Protein AF-0000000072904866 (afdb_homodimer)

Organism: NCBI:txid187101

Secondary structure (DSSP, 8-state):
---TTT--S-EEEEEEEEEETTEEEEEEEETTT--EEEEEEE-----PEEEPTTS-EEE--HHHHHHHHHHHTTTS---HHHHHHHHHHHHHHHHHH-SSEEEHHHHHHHHHHHHHHH-HHHHHHHHHHHTT--SHHHHHHHHHHHHHHH-/---TTT--S-EEEEEEEEEETTEEEEEEEETTT--EEEEEEE-----PEEEPTTS-EEE--HHHHHHHHHHHTTTS---HHHHHHHHHHHHHHHHHH-SSEEEHHHHHHHHHHHHHHH-HHHHHHHHHHHTT--SHHHHHHHHHHHHHHH-

Radius of gyration: 25.95 Å; Cα contacts (8 Å, |Δi|>4): 376; chains: 2; bounding box: 68×60×48 Å

Solvent-accessible surface area (backbone atoms only — not comparable to full-atom values): 17203 Å² total; per-residue (Å²): 102,61,34,91,82,81,59,45,64,59,51,43,84,74,43,79,38,75,75,46,96,54,27,35,34,30,37,30,34,26,73,80,81,66,50,72,51,76,47,72,53,55,72,79,60,78,80,42,33,28,34,40,95,85,66,48,76,43,71,67,54,69,65,59,53,46,50,51,53,50,63,27,40,54,91,52,93,77,56,70,66,58,52,55,50,49,51,48,51,51,51,50,52,44,56,72,73,32,86,69,51,41,45,48,67,56,53,51,49,54,50,45,58,55,30,50,75,73,35,59,51,29,25,52,50,38,47,43,50,75,67,51,53,84,43,70,64,51,56,51,52,53,51,51,50,51,55,56,71,75,101,102,61,34,90,84,78,60,45,63,60,51,45,82,75,44,79,38,75,75,45,99,53,28,35,32,30,37,29,34,25,74,80,82,65,49,72,50,76,47,72,51,56,73,78,60,77,79,40,33,27,33,38,96,85,65,46,76,43,71,66,54,68,64,59,55,46,50,52,53,50,63,27,41,54,91,53,93,76,56,70,66,57,51,54,50,48,49,48,50,52,52,50,53,45,56,74,72,32,82,70,49,40,47,48,67,56,52,52,50,53,50,45,58,55,29,52,75,73,34,60,51,29,25,52,51,38,45,41,50,74,67,52,53,83,42,70,63,51,54,51,52,53,49,52,51,51,55,57,71,75,103

InterPro domains:
  IPR003796 Ribonucleotide reductase regulator NrdR-like [MF_00440] (1-151)
  IPR003796 Ribonucleotide reductase regulator NrdR-like [PTHR30455] (1-150)
  IPR003796 Ribonucleotide reductase regulator NrdR-like [TIGR00244] (1-145)
  IPR005144 ATP-cone domain [PF03477] (48-134)
  IPR005144 ATP-cone domain [PS51161] (48-138)
  IPR055173 Transcriptional repressor NrdR-like, N-terminal domain [PF22811] (1-41)

Foldseek 3Di:
DADPPPRDPAKDFDDWDPPALFWIWTWIAHPPVRDIDIDIGGPPQPFAWEQEPVRDIDTDDLVVLLVLLVVLQVVHDDDSVVSSVLSSVLVVVCVVVPPHYDYPLVSLVSSLVVCVVVDVSSSLVSCCVSVVPDDPVVSVVVVVVSVVVVD/DADPPPRDPQKDFDDWDPPAPFWIWTWIAHPPVRDIDIDIGGPPQPFAWEQEPVRDIDTDDLVVLLVLLVVLQVVHDDDSVVSSVLSSVLVVVCVVVPPHYDYPLVSLVSSLVVCVVVDVSSSLVSCCVSVVPDDPVVSVVVVVVSVVVVD

Sequence (302 aa):
MRCIFCKSTDTSVVDSRLVDDNRIKRRRECRVCKKRFNTYEEVEFQPITVIKKDNSTAPFDRKKIYNGITRALVKRKYNANDIRDLVADIEIEIREKYSKGIRSTEIGELILKHLLDIDEVAYVRFASVYNKFENLDSFIEIINKIKKDKGMRCIFCKSTDTSVVDSRLVDDNRIKRRRECRVCKKRFNTYEEVEFQPITVIKKDNSTAPFDRKKIYNGITRALVKRKYNANDIRDLVADIEIEIREKYSKGIRSTEIGELILKHLLDIDEVAYVRFASVYNKFENLDSFIEIINKIKKDKG

Structure (mmCIF, N/CA/C/O backbone):
data_AF-0000000072904866-model_v1
#
loop_
_entity.id
_entity.type
_entity.pdbx_description
1 polymer 'Transcriptional repressor NrdR'
#
loop_
_atom_site.group_PDB
_atom_site.id
_atom_site.type_symbol
_atom_site.label_atom_id
_atom_site.label_alt_id
_atom_site.label_comp_id
_atom_site.label_asym_id
_atom_site.label_entity_id
_atom_site.label_seq_id
_atom_site.pdbx_PDB_ins_code
_atom_site.Cartn_x
_atom_site.Cartn_y
_atom_site.Cartn_z
_atom_site.occupancy
_atom_site.B_iso_or_equiv
_atom_site.auth_seq_id
_atom_site.auth_comp_id
_atom_site.auth_asym_id
_atom_site.auth_atom_id
_atom_site.pdbx_PDB_model_num
ATOM 1 N N . MET A 1 1 ? -28.469 23.141 18.531 1 77.75 1 MET A N 1
ATOM 2 C CA . MET A 1 1 ? -28.781 22.109 17.531 1 77.75 1 MET A CA 1
ATOM 3 C C . MET A 1 1 ? -30.172 21.531 17.766 1 77.75 1 MET A C 1
ATOM 5 O O . MET A 1 1 ? -30.609 21.406 18.906 1 77.75 1 MET A O 1
ATOM 9 N N . ARG A 1 2 ? -30.797 21.359 16.656 1 86.81 2 ARG A N 1
ATOM 10 C CA . ARG A 1 2 ? -32.156 20.875 16.766 1 86.81 2 ARG A CA 1
ATOM 11 C C . ARG A 1 2 ? -32.188 19.344 16.922 1 86.81 2 ARG A C 1
ATOM 13 O O . ARG A 1 2 ? -31.438 18.641 16.266 1 86.81 2 ARG A O 1
ATOM 20 N N . CYS A 1 3 ? -33.094 18.953 17.812 1 83.88 3 CYS A N 1
ATOM 21 C CA . CYS A 1 3 ? -33.312 17.531 18.016 1 83.88 3 CYS A CA 1
ATOM 22 C C . CYS A 1 3 ? -33.844 16.891 16.75 1 83.88 3 CYS A C 1
ATOM 24 O O . CYS A 1 3 ? -34.812 17.391 16.156 1 83.88 3 CYS A O 1
ATOM 26 N N . ILE A 1 4 ? -33.312 15.742 16.328 1 84.5 4 ILE A N 1
ATOM 27 C CA . ILE A 1 4 ? -33.688 15.094 15.078 1 84.5 4 ILE A CA 1
ATOM 28 C C . ILE A 1 4 ? -35.031 14.367 15.266 1 84.5 4 ILE A C 1
ATOM 30 O O . ILE A 1 4 ? -35.688 13.992 14.289 1 84.5 4 ILE A O 1
ATOM 34 N N . PHE A 1 5 ? -35.344 14.227 16.453 1 85.88 5 PHE A N 1
ATOM 35 C CA . PHE A 1 5 ? -36.562 13.469 16.75 1 85.88 5 PHE A CA 1
ATOM 36 C C . PHE A 1 5 ? -37.75 14.398 16.906 1 85.88 5 PHE A C 1
ATOM 38 O O . PHE A 1 5 ? -38.812 14.133 16.375 1 85.88 5 PHE A O 1
ATOM 45 N N . CYS A 1 6 ? -37.688 15.422 17.703 1 88.5 6 CYS A N 1
ATOM 46 C CA . CYS A 1 6 ? -38.844 16.266 17.969 1 88.5 6 CYS A CA 1
ATOM 47 C C . CYS A 1 6 ? -38.625 17.672 17.422 1 88.5 6 CYS A C 1
ATOM 49 O O . CYS A 1 6 ? -39.5 18.547 17.578 1 88.5 6 CYS A O 1
ATOM 51 N N . LYS A 1 7 ? -37.5 17.953 16.922 1 86.25 7 LYS A N 1
ATOM 52 C CA . LYS A 1 7 ? -37.125 19.188 16.234 1 86.25 7 LYS A CA 1
ATOM 53 C C . LYS A 1 7 ? -37 20.344 17.219 1 86.25 7 LYS A C 1
ATOM 55 O O . LYS A 1 7 ? -36.969 21.5 16.812 1 86.25 7 LYS A O 1
ATOM 60 N N . SER A 1 8 ? -37.062 20.109 18.5 1 89.88 8 SER A N 1
ATOM 61 C CA . SER A 1 8 ? -36.844 21.156 19.5 1 89.88 8 SER A CA 1
ATOM 62 C C . SER A 1 8 ? -35.406 21.688 19.438 1 89.88 8 SER A C 1
ATOM 64 O O . SER A 1 8 ? -34.5 20.969 19.062 1 89.88 8 SER A O 1
ATOM 66 N N . THR A 1 9 ? -35.25 22.953 19.828 1 90.88 9 THR A N 1
ATOM 67 C CA . THR A 1 9 ? -33.938 23.578 19.828 1 90.88 9 THR A CA 1
ATOM 68 C C . THR A 1 9 ? -33.281 23.438 21.203 1 90.88 9 THR A C 1
ATOM 70 O O . THR A 1 9 ? -32.125 23.812 21.391 1 90.88 9 THR A O 1
ATOM 73 N N . ASP A 1 10 ? -33.969 22.984 22.141 1 92.56 10 ASP A N 1
ATOM 74 C CA . ASP A 1 10 ? -33.438 22.844 23.484 1 92.56 10 ASP A CA 1
ATOM 75 C C . ASP A 1 10 ? -32.688 21.531 23.656 1 92.56 10 ASP A C 1
ATOM 77 O O . ASP A 1 10 ? -33.219 20.531 24.125 1 92.56 10 ASP A O 1
ATOM 81 N N . THR A 1 11 ? -31.484 21.438 23.266 1 91.56 11 THR A N 1
ATOM 82 C CA . THR A 1 11 ? -30.594 20.281 23.359 1 91.56 11 THR A CA 1
ATOM 83 C C . THR A 1 11 ? -29.344 20.641 24.156 1 91.56 11 THR A C 1
ATOM 85 O O . THR A 1 11 ? -28.938 21.797 24.219 1 91.56 11 THR A O 1
ATOM 88 N N . SER A 1 12 ? -28.812 19.672 24.969 1 92.88 12 SER A N 1
ATOM 89 C CA . SER A 1 12 ? -27.594 19.828 25.719 1 92.88 12 SER A CA 1
ATOM 90 C C . SER A 1 12 ? -26.547 18.781 25.344 1 92.88 12 SER A C 1
ATOM 92 O O . SER A 1 12 ? -26.906 17.656 25.016 1 92.88 12 SER A O 1
ATOM 94 N N . VAL A 1 13 ? -25.203 19.188 25.375 1 90.88 13 VAL A N 1
ATOM 95 C CA . VAL A 1 13 ? -24.109 18.266 25.078 1 90.88 13 VAL A CA 1
ATOM 96 C C . VAL A 1 13 ? -23.844 17.375 26.297 1 90.88 13 VAL A C 1
ATOM 98 O O . VAL A 1 13 ? -23.672 17.875 27.422 1 90.88 13 VAL A O 1
ATOM 101 N N . VAL A 1 14 ? -23.922 16.047 26.031 1 90.38 14 VAL A N 1
ATOM 102 C CA . VAL A 1 14 ? -23.703 15.078 27.094 1 90.38 14 VAL A CA 1
ATOM 103 C C . VAL A 1 14 ? -22.25 14.609 27.094 1 90.38 14 VAL A C 1
ATOM 105 O O . VAL A 1 14 ? -21.641 14.375 28.141 1 90.38 14 VAL A O 1
ATOM 108 N N . ASP A 1 15 ? -21.719 14.375 25.938 1 84.38 15 ASP A N 1
ATOM 109 C CA . ASP A 1 15 ? -20.359 13.883 25.734 1 84.38 15 ASP A CA 1
ATOM 110 C C . ASP A 1 15 ? -19.75 14.438 24.453 1 84.38 15 ASP A C 1
ATOM 112 O O . ASP A 1 15 ? -20.438 14.602 23.453 1 84.38 15 ASP A O 1
ATOM 116 N N . SER A 1 16 ? -18.516 14.867 24.484 1 81.5 16 SER A N 1
ATOM 117 C CA . SER A 1 16 ? -17.75 15.312 23.328 1 81.5 16 SER A CA 1
ATOM 118 C C . SER A 1 16 ? -16.516 14.461 23.109 1 81.5 16 SER A C 1
ATOM 120 O O . SER A 1 16 ? -15.75 14.219 24.047 1 81.5 16 SER A O 1
ATOM 122 N N . ARG A 1 17 ? -16.641 13.898 21.891 1 77.81 17 ARG A N 1
ATOM 123 C CA . ARG A 1 17 ? -15.453 13.109 21.578 1 77.81 17 ARG A CA 1
ATOM 124 C C . ARG A 1 17 ? -14.867 13.523 20.234 1 77.81 17 ARG A C 1
ATOM 126 O O . ARG A 1 17 ? -15.602 13.805 19.281 1 77.81 17 ARG A O 1
ATOM 133 N N . LEU A 1 18 ? -13.703 13.633 20.312 1 70.56 18 LEU A N 1
ATOM 134 C CA . LEU A 1 18 ? -12.992 13.875 19.062 1 70.56 18 LEU A CA 1
ATOM 135 C C . LEU A 1 18 ? -12.953 12.625 18.203 1 70.56 18 LEU A C 1
ATOM 137 O O . LEU A 1 18 ? -12.477 11.578 18.641 1 70.56 18 LEU A O 1
ATOM 141 N N . VAL A 1 19 ? -13.906 12.57 17.156 1 66.5 19 VAL A N 1
ATOM 142 C CA . VAL A 1 19 ? -13.945 11.422 16.25 1 66.5 19 VAL A CA 1
ATOM 143 C C . VAL A 1 19 ? -12.695 11.406 15.383 1 66.5 19 VAL A C 1
ATOM 145 O O . VAL A 1 19 ? -12.07 10.359 15.195 1 66.5 19 VAL A O 1
ATOM 148 N N . ASP A 1 20 ? -12.477 12.57 14.75 1 64.31 20 ASP A N 1
ATOM 149 C CA . ASP A 1 20 ? -11.242 12.82 14.016 1 64.31 20 ASP A CA 1
ATOM 150 C C . ASP A 1 20 ? -10.734 14.234 14.258 1 64.31 20 ASP A C 1
ATOM 152 O O . ASP A 1 20 ? -11.359 15.008 14.992 1 64.31 20 ASP A O 1
ATOM 156 N N . ASP A 1 21 ? -9.57 14.625 13.898 1 58.25 21 ASP A N 1
ATOM 157 C CA . ASP A 1 21 ? -8.891 15.867 14.25 1 58.25 21 ASP A CA 1
ATOM 158 C C . ASP A 1 21 ? -9.781 17.078 13.977 1 58.25 21 ASP A C 1
ATOM 160 O O . ASP A 1 21 ? -9.586 18.141 14.555 1 58.25 21 ASP A O 1
ATOM 164 N N . ASN A 1 22 ? -10.68 16.922 13.023 1 59.16 22 ASN A N 1
ATOM 165 C CA . ASN A 1 22 ? -11.461 18.109 12.711 1 59.16 22 ASN A CA 1
ATOM 166 C C . ASN A 1 22 ? -12.953 17.859 12.914 1 59.16 22 ASN A C 1
ATOM 168 O O . ASN A 1 22 ? -13.789 18.609 12.406 1 59.16 22 ASN A O 1
ATOM 172 N N . ARG A 1 23 ? -12.984 16.672 13.414 1 68.25 23 ARG A N 1
ATOM 173 C CA . ARG A 1 23 ? -14.406 16.391 13.617 1 68.25 23 ARG A CA 1
ATOM 174 C C . ARG A 1 23 ? -14.688 16 15.07 1 68.25 23 ARG A C 1
ATOM 176 O O . ARG A 1 23 ? -13.992 15.156 15.633 1 68.25 23 ARG A O 1
ATOM 183 N N . ILE A 1 24 ? -15.398 16.766 15.711 1 73.25 24 ILE A N 1
ATOM 184 C CA . ILE A 1 24 ? -15.836 16.469 17.078 1 73.25 24 ILE A CA 1
ATOM 185 C C . ILE A 1 24 ? -17.234 15.875 17.047 1 73.25 24 ILE A C 1
ATOM 187 O O . ILE A 1 24 ? -18.141 16.422 16.406 1 73.25 24 ILE A O 1
ATOM 191 N N . LYS A 1 25 ? -17.281 14.664 17.516 1 76.38 25 LYS A N 1
ATOM 192 C CA . LYS A 1 25 ? -18.578 14.055 17.734 1 76.38 25 LYS A CA 1
ATOM 193 C C . LYS A 1 25 ? -19.172 14.453 19.078 1 76.38 25 LYS A C 1
ATOM 195 O O . LYS A 1 25 ? -18.484 14.375 20.109 1 76.38 25 LYS A O 1
ATOM 200 N N . ARG A 1 26 ? -20.266 15.016 19.047 1 80.69 26 ARG A N 1
ATOM 201 C CA . ARG A 1 26 ? -20.938 15.383 20.297 1 80.69 26 ARG A CA 1
ATOM 202 C C . ARG A 1 26 ? -22.219 14.586 20.484 1 80.69 26 ARG A C 1
ATOM 204 O O . ARG A 1 26 ? -23.031 14.484 19.562 1 80.69 26 ARG A O 1
ATOM 211 N N . ARG A 1 27 ? -22.188 13.828 21.594 1 85.62 27 ARG A N 1
ATOM 212 C CA . ARG A 1 27 ? -23.453 13.227 21.984 1 85.62 27 ARG A CA 1
ATOM 213 C C . ARG A 1 27 ? -24.344 14.242 22.688 1 85.62 27 ARG A C 1
ATOM 215 O O . ARG A 1 27 ? -23.922 14.891 23.641 1 85.62 27 ARG A O 1
ATOM 222 N N . ARG A 1 28 ? -25.531 14.406 22.109 1 90 28 ARG A N 1
ATOM 223 C CA . ARG A 1 28 ? -26.469 15.391 22.641 1 90 28 ARG A CA 1
ATOM 224 C C . ARG A 1 28 ? -27.719 14.711 23.203 1 90 28 ARG A C 1
ATOM 226 O O . ARG A 1 28 ? -28.078 13.609 22.766 1 90 28 ARG A O 1
ATOM 233 N N . GLU A 1 29 ? -28.25 15.344 24.25 1 92.62 29 GLU A N 1
ATOM 234 C CA . GLU A 1 29 ? -29.547 14.93 24.797 1 92.62 29 GLU A CA 1
ATOM 235 C C . GLU A 1 29 ? -30.578 16.047 24.688 1 92.62 29 GLU A C 1
ATOM 237 O O . GLU A 1 29 ? -30.297 17.188 25.047 1 92.62 29 GLU A O 1
ATOM 242 N N . CYS A 1 30 ? -31.703 15.688 24.109 1 91.12 30 CYS A N 1
ATOM 243 C CA . CYS A 1 30 ? -32.812 16.641 24.047 1 91.12 30 CYS A CA 1
ATOM 244 C C . CYS A 1 30 ? -33.5 16.781 25.391 1 91.12 30 CYS A C 1
ATOM 246 O O . CYS A 1 30 ? -33.844 15.781 26.016 1 91.12 30 CYS A O 1
ATOM 248 N N . ARG A 1 31 ? -33.75 17.969 25.781 1 91.94 31 ARG A N 1
ATOM 249 C CA . ARG A 1 31 ? -34.375 18.203 27.078 1 91.94 31 ARG A CA 1
ATOM 250 C C . ARG A 1 31 ? -35.875 18.016 26.984 1 91.94 31 ARG A C 1
ATOM 252 O O . ARG A 1 31 ? -36.562 17.906 28.016 1 91.94 31 ARG A O 1
ATOM 259 N N . VAL A 1 32 ? -36.375 18.031 25.797 1 90.62 32 VAL A N 1
ATOM 260 C CA . VAL A 1 32 ? -37.812 17.922 25.594 1 90.62 32 VAL A CA 1
ATOM 261 C C . VAL A 1 32 ? -38.219 16.453 25.453 1 90.62 32 VAL A C 1
ATOM 263 O O . VAL A 1 32 ? -39.031 15.938 26.219 1 90.62 32 VAL A O 1
ATOM 266 N N . CYS A 1 33 ? -37.656 15.688 24.547 1 91.31 33 CYS A N 1
ATOM 267 C CA . CYS A 1 33 ? -38.062 14.297 24.312 1 91.31 33 CYS A CA 1
ATOM 268 C C . CYS A 1 33 ? -37.094 13.344 25.031 1 91.31 33 CYS A C 1
ATOM 270 O O . CYS A 1 33 ? -37.344 12.133 25.078 1 91.31 33 CYS A O 1
ATOM 272 N N . LYS A 1 34 ? -36.062 13.758 25.609 1 91.5 34 LYS A N 1
ATOM 273 C CA . LYS A 1 34 ? -35.094 13.031 26.422 1 91.5 34 LYS A CA 1
ATOM 274 C C . LYS A 1 34 ? -34.344 11.984 25.578 1 91.5 34 LYS A C 1
ATOM 276 O O . LYS A 1 34 ? -33.656 11.109 26.125 1 91.5 34 LYS A O 1
ATOM 281 N N . LYS A 1 35 ? -34.406 12.062 24.281 1 89.5 35 LYS A N 1
ATOM 282 C CA . LYS A 1 35 ? -33.656 11.164 23.406 1 89.5 35 LYS A CA 1
ATOM 283 C C . LYS A 1 35 ? -32.281 11.719 23.109 1 89.5 35 LYS A C 1
ATOM 285 O O . LYS A 1 35 ? -32.062 12.922 23.203 1 89.5 35 LYS A O 1
ATOM 290 N N . ARG A 1 36 ? -31.297 10.727 22.875 1 89.88 36 ARG A N 1
ATOM 291 C CA . ARG A 1 36 ? -29.922 11.102 22.594 1 89.88 36 ARG A CA 1
ATOM 292 C C . ARG A 1 36 ? -29.594 10.914 21.109 1 89.88 36 ARG A C 1
ATOM 294 O O . ARG A 1 36 ? -30.188 10.062 20.453 1 89.88 36 ARG A O 1
ATOM 301 N N . PHE A 1 37 ? -28.922 11.844 20.531 1 85.19 37 PHE A N 1
ATOM 302 C CA . PHE A 1 37 ? -28.438 11.773 19.156 1 85.19 37 PHE A CA 1
ATOM 303 C C . PHE A 1 37 ? -27.031 12.328 19.047 1 85.19 37 PHE A C 1
ATOM 305 O O . PHE A 1 37 ? -26.531 12.984 19.969 1 85.19 37 PHE A O 1
ATOM 312 N N . ASN A 1 38 ? -26.328 11.969 17.984 1 82.94 38 ASN A N 1
ATOM 313 C CA . ASN A 1 38 ? -24.953 12.414 17.766 1 82.94 38 ASN A CA 1
ATOM 314 C C . ASN A 1 38 ? -24.891 13.531 16.734 1 82.94 38 ASN A C 1
ATOM 316 O O . ASN A 1 38 ? -25.703 13.578 15.812 1 82.94 38 ASN A O 1
ATOM 320 N N . THR A 1 39 ? -24.25 14.609 16.969 1 80.44 39 THR A N 1
ATOM 321 C CA . THR A 1 39 ? -23.891 15.625 15.984 1 80.44 39 THR A CA 1
ATOM 322 C C . THR A 1 39 ? -22.375 15.617 15.734 1 80.44 39 THR A C 1
ATOM 324 O O . THR A 1 39 ? -21.609 15.141 16.562 1 80.44 39 THR A O 1
ATOM 327 N N . TYR A 1 40 ? -22 16.016 14.547 1 76.44 40 TYR A N 1
ATOM 328 C CA . TYR A 1 40 ? -20.578 16.141 14.195 1 76.44 40 TYR A CA 1
ATOM 329 C C . TYR A 1 40 ? -20.234 17.594 13.859 1 76.44 40 TYR A C 1
ATOM 331 O O . TYR A 1 40 ? -20.969 18.25 13.125 1 76.44 40 TYR A O 1
ATOM 339 N N . GLU A 1 41 ? -19.531 18.234 14.703 1 67.88 41 GLU A N 1
ATOM 340 C CA . GLU A 1 41 ? -18.984 19.547 14.391 1 67.88 41 GLU A CA 1
ATOM 341 C C . GLU A 1 41 ? -17.656 19.438 13.664 1 67.88 41 GLU A C 1
ATOM 343 O O . GLU A 1 41 ? -16.75 18.719 14.109 1 67.88 41 GLU A O 1
ATOM 348 N N . GLU A 1 42 ? -17.672 19.875 12.359 1 59.97 42 GLU A N 1
ATOM 349 C CA . GLU A 1 42 ? -16.438 19.875 11.586 1 59.97 42 GLU A CA 1
ATOM 350 C C . GLU A 1 42 ? -15.969 21.297 11.281 1 59.97 42 GLU A C 1
ATOM 352 O O . GLU A 1 42 ? -16.781 22.188 11.07 1 59.97 42 GLU A O 1
ATOM 357 N N . VAL A 1 43 ? -14.883 21.734 11.805 1 54.09 43 VAL A N 1
ATOM 358 C CA . VAL A 1 43 ? -14.32 23.031 11.414 1 54.09 43 VAL A CA 1
ATOM 359 C C . VAL A 1 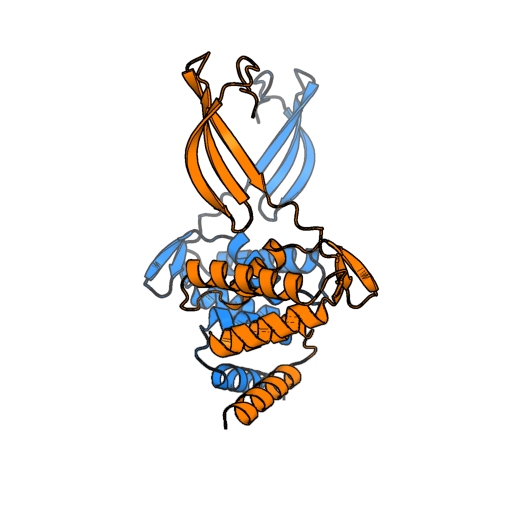43 ? -14.305 23.141 9.891 1 54.09 43 VAL A C 1
ATOM 361 O O . VAL A 1 43 ? -13.891 22.203 9.195 1 54.09 43 VAL A O 1
ATOM 364 N N . GLU A 1 44 ? -15.227 23.969 9.422 1 53.66 44 GLU A N 1
ATOM 365 C CA . GLU A 1 44 ? -15.195 24.281 7.996 1 53.66 44 GLU A CA 1
ATOM 366 C C . GLU A 1 44 ? -13.836 24.828 7.582 1 53.66 44 GLU A C 1
ATOM 368 O O . GLU A 1 44 ? -13.492 25.969 7.922 1 53.66 44 GLU A O 1
ATOM 373 N N . PHE A 1 45 ? -12.812 24.203 7.785 1 54.81 45 PHE A N 1
ATOM 374 C CA . PHE A 1 45 ? -11.609 24.812 7.223 1 54.81 45 PHE A CA 1
ATOM 375 C C . PHE A 1 45 ? -11.781 25.062 5.727 1 54.81 45 PHE A C 1
ATOM 377 O O . PHE A 1 45 ? -12.508 24.328 5.055 1 54.81 45 PHE A O 1
ATOM 384 N N . GLN A 1 46 ? -11.656 26.312 5.418 1 60.53 46 GLN A N 1
ATOM 385 C CA . GLN A 1 46 ? -11.617 26.531 3.977 1 60.53 46 GLN A CA 1
ATOM 386 C C . GLN A 1 46 ? -10.914 25.391 3.258 1 60.53 46 GLN A C 1
ATOM 388 O O . GLN A 1 46 ? -9.891 24.891 3.727 1 60.53 46 GLN A O 1
ATOM 393 N N . PRO A 1 47 ? -11.531 24.828 2.357 1 71.94 47 PRO A N 1
ATOM 394 C CA . PRO A 1 47 ? -10.945 23.703 1.623 1 71.94 47 PRO A CA 1
ATOM 395 C C . PRO A 1 47 ? -9.586 24.047 1.01 1 71.94 47 PRO A C 1
ATOM 397 O O . PRO A 1 47 ? -9.414 25.125 0.439 1 71.94 47 PRO A O 1
ATOM 400 N N . ILE A 1 48 ? -8.57 23.516 1.419 1 82.38 48 ILE A N 1
ATOM 401 C CA . ILE A 1 48 ? -7.238 23.656 0.833 1 82.38 48 ILE A CA 1
ATOM 402 C C . ILE A 1 48 ? -7.188 22.953 -0.518 1 82.38 48 ILE A C 1
ATOM 404 O O . ILE A 1 48 ? -7.641 21.812 -0.643 1 82.38 48 ILE A O 1
ATOM 408 N N . THR A 1 49 ? -6.824 23.75 -1.493 1 90.19 49 THR A N 1
ATOM 409 C CA . THR A 1 49 ? -6.691 23.172 -2.83 1 90.19 49 THR A CA 1
ATOM 410 C C . THR A 1 49 ? -5.281 22.641 -3.049 1 90.19 49 THR A C 1
ATOM 412 O O . THR A 1 49 ? -4.301 23.266 -2.643 1 90.19 49 THR A O 1
ATOM 415 N N . VAL A 1 50 ? -5.203 21.422 -3.605 1 94.69 50 VAL A N 1
ATOM 416 C CA . VAL A 1 50 ? -3.924 20.797 -3.93 1 94.69 50 VAL A CA 1
ATOM 417 C C . VAL A 1 50 ? -3.674 20.891 -5.434 1 94.69 50 VAL A C 1
ATOM 419 O O . VAL A 1 50 ? -4.539 20.531 -6.238 1 94.69 50 VAL A O 1
ATOM 422 N N . ILE A 1 51 ? -2.559 21.453 -5.793 1 94.31 51 ILE A N 1
ATOM 423 C CA . ILE A 1 51 ? -2.154 21.531 -7.191 1 94.31 51 ILE A CA 1
ATOM 424 C C . ILE A 1 51 ? -1.24 20.359 -7.539 1 94.31 51 ILE A C 1
ATOM 426 O O . ILE A 1 51 ? -0.147 20.234 -6.984 1 94.31 51 ILE A O 1
ATOM 430 N N . LYS A 1 52 ? -1.681 19.562 -8.477 1 92.06 52 LYS A N 1
ATOM 431 C CA . LYS A 1 52 ? -0.933 18.359 -8.852 1 92.06 52 LYS A CA 1
ATOM 432 C C . LYS A 1 52 ? 0.202 18.703 -9.812 1 92.06 52 LYS A C 1
ATOM 434 O O . LYS A 1 52 ? 0.311 19.828 -10.281 1 92.06 52 LYS A O 1
ATOM 439 N N . LYS A 1 53 ? 1.035 17.703 -10.094 1 88.12 53 LYS A N 1
ATOM 440 C CA . LYS A 1 53 ? 2.189 17.891 -10.969 1 88.12 53 LYS A CA 1
ATOM 441 C C . LYS A 1 53 ? 1.753 18.281 -12.375 1 88.12 53 LYS A C 1
ATOM 443 O O . LYS A 1 53 ? 2.453 19.031 -13.062 1 88.12 53 LYS A O 1
ATOM 448 N N . ASP A 1 54 ? 0.568 17.766 -12.75 1 90.38 54 ASP A N 1
ATOM 449 C CA . ASP A 1 54 ? 0.07 18.109 -14.086 1 90.38 54 ASP A CA 1
ATOM 450 C C . ASP A 1 54 ? -0.746 19.391 -14.062 1 90.38 54 ASP A C 1
ATOM 452 O O . ASP A 1 54 ? -1.461 19.703 -15.023 1 90.38 54 ASP A O 1
ATOM 456 N N . ASN A 1 55 ? -0.806 20.078 -12.961 1 91.31 55 ASN A N 1
ATOM 457 C CA . ASN A 1 55 ? -1.432 21.391 -12.75 1 91.31 55 ASN A CA 1
ATOM 458 C C . ASN A 1 55 ? -2.939 21.25 -12.547 1 91.31 55 ASN A C 1
ATOM 460 O O . ASN A 1 55 ? -3.646 22.266 -12.469 1 91.31 55 ASN A O 1
ATOM 464 N N . SER A 1 56 ? -3.379 20.047 -12.562 1 94.19 56 SER A N 1
ATOM 465 C CA . SER A 1 56 ? -4.766 19.875 -12.148 1 94.19 56 SER A CA 1
ATOM 466 C C . SER A 1 56 ? -4.93 20.125 -10.648 1 94.19 56 SER A C 1
ATOM 468 O O . SER A 1 56 ? -3.953 20.094 -9.898 1 94.19 56 SER A O 1
ATOM 470 N N . THR A 1 57 ? -6.199 20.438 -10.289 1 92.38 57 THR A N 1
ATOM 471 C CA . THR A 1 57 ? -6.426 20.797 -8.891 1 92.38 57 THR A CA 1
ATOM 472 C C . THR A 1 57 ? -7.402 19.812 -8.242 1 92.38 57 THR A C 1
ATOM 474 O O . THR A 1 57 ? -8.227 19.203 -8.922 1 92.38 57 THR A O 1
ATOM 477 N N . ALA A 1 58 ? -7.152 19.516 -6.973 1 93 58 ALA A N 1
ATOM 478 C CA . ALA A 1 58 ? -8.039 18.672 -6.172 1 93 58 ALA A CA 1
ATOM 479 C C . ALA A 1 58 ? -8.102 19.156 -4.727 1 93 58 ALA A C 1
ATOM 481 O O . ALA A 1 58 ? -7.203 19.859 -4.266 1 93 58 ALA A O 1
ATOM 482 N N . PRO A 1 59 ? -9.188 18.859 -4.129 1 88.38 59 PRO A N 1
ATOM 483 C CA . PRO A 1 59 ? -9.242 19.219 -2.711 1 88.38 59 PRO A CA 1
ATOM 484 C C . PRO A 1 59 ? -8.281 18.406 -1.853 1 88.38 59 PRO A C 1
ATOM 486 O O . PRO A 1 59 ? -7.996 17.25 -2.168 1 88.38 59 PRO A O 1
ATOM 489 N N . PHE A 1 60 ? -7.793 19.062 -0.824 1 89.75 60 PHE A N 1
ATOM 490 C CA . PHE A 1 60 ? -6.965 18.359 0.148 1 89.75 60 PHE A CA 1
ATOM 491 C C . PHE A 1 60 ? -7.727 17.203 0.774 1 89.75 60 PHE A C 1
ATOM 493 O O . PHE A 1 60 ? -8.898 17.344 1.136 1 89.75 60 PHE A O 1
ATOM 500 N N . ASP A 1 61 ? -7.074 16.047 0.811 1 90.19 61 ASP A N 1
ATOM 501 C CA . ASP A 1 61 ? -7.664 14.82 1.346 1 90.19 61 ASP A CA 1
ATOM 502 C C . ASP A 1 61 ? -6.766 14.203 2.414 1 90.19 61 ASP A C 1
ATOM 504 O O . ASP A 1 61 ? -5.742 13.594 2.098 1 90.19 61 ASP A O 1
ATOM 508 N N . ARG A 1 62 ? -7.191 14.25 3.6 1 88.44 62 ARG A N 1
ATOM 509 C CA . ARG A 1 62 ? -6.438 13.727 4.734 1 88.44 62 ARG A CA 1
ATOM 510 C C . ARG A 1 62 ? -6.227 12.219 4.598 1 88.44 62 ARG A C 1
ATOM 512 O O . ARG A 1 62 ? -5.176 11.703 4.977 1 88.44 62 ARG A O 1
ATOM 519 N N . LYS A 1 63 ? -7.203 11.531 4.082 1 91.69 63 LYS A N 1
ATOM 520 C CA . LYS A 1 63 ? -7.133 10.078 3.928 1 91.69 63 LYS A CA 1
ATOM 521 C C . LYS A 1 63 ? -6.004 9.68 2.98 1 91.69 63 LYS A C 1
ATOM 523 O O . LYS A 1 63 ? -5.359 8.648 3.172 1 91.69 63 LYS A O 1
ATOM 528 N N . LYS A 1 64 ? -5.781 10.477 1.97 1 93.19 64 LYS A N 1
ATOM 529 C CA . LYS A 1 64 ? -4.703 10.203 1.023 1 93.19 64 LYS A CA 1
ATOM 530 C C . LYS A 1 64 ? -3.344 10.234 1.714 1 93.19 64 LYS A C 1
ATOM 532 O O . LYS A 1 64 ? -2.482 9.398 1.44 1 93.19 64 LYS A O 1
ATOM 537 N N . ILE A 1 65 ? -3.182 11.148 2.617 1 94.06 65 ILE A N 1
ATOM 538 C CA . ILE A 1 65 ? -1.935 11.273 3.363 1 94.06 65 ILE A CA 1
ATOM 539 C C . ILE A 1 65 ? -1.775 10.086 4.305 1 94.06 65 ILE A C 1
ATOM 541 O O . ILE A 1 65 ? -0.722 9.445 4.332 1 94.06 65 ILE A O 1
ATOM 545 N N . TYR A 1 66 ? -2.826 9.789 4.965 1 94.12 66 TYR A N 1
ATOM 546 C CA . TYR A 1 66 ? -2.809 8.68 5.906 1 94.12 66 TYR A CA 1
ATOM 547 C C . TYR A 1 66 ? -2.473 7.371 5.199 1 94.12 66 TYR A C 1
ATOM 549 O O . TYR A 1 66 ? -1.62 6.609 5.66 1 94.12 66 TYR A O 1
ATOM 557 N N . ASN A 1 67 ? -3.141 7.145 4.094 1 93.94 67 ASN A N 1
ATOM 558 C CA . ASN A 1 67 ? -2.924 5.918 3.338 1 93.94 67 ASN A CA 1
ATOM 559 C C . ASN A 1 67 ? -1.494 5.828 2.812 1 93.94 67 ASN A C 1
ATOM 561 O O . ASN A 1 67 ? -0.89 4.754 2.822 1 93.94 67 ASN A O 1
ATOM 565 N N . GLY A 1 68 ? -1.022 6.949 2.318 1 94.94 68 GLY A N 1
ATOM 566 C CA . GLY A 1 68 ? 0.346 6.973 1.828 1 94.94 68 GLY A CA 1
ATOM 567 C C . GLY A 1 68 ? 1.367 6.617 2.893 1 94.94 68 GLY A C 1
ATOM 568 O O . GLY A 1 68 ? 2.27 5.812 2.648 1 94.94 68 GLY A O 1
ATOM 569 N N . ILE A 1 69 ? 1.169 7.152 4.07 1 96.25 69 ILE A N 1
ATOM 570 C CA . ILE A 1 69 ? 2.096 6.918 5.172 1 96.25 69 ILE A CA 1
ATOM 571 C C . ILE A 1 69 ? 1.96 5.48 5.66 1 96.25 69 ILE A C 1
ATOM 573 O O . ILE A 1 69 ? 2.961 4.781 5.848 1 96.25 69 ILE A O 1
ATOM 577 N N . THR A 1 70 ? 0.777 5.023 5.812 1 94.81 70 THR A N 1
ATOM 578 C CA . THR A 1 70 ? 0.551 3.689 6.359 1 94.81 70 THR A CA 1
ATOM 579 C C . THR A 1 70 ? 1.038 2.617 5.391 1 94.81 70 THR A C 1
ATOM 581 O O . THR A 1 70 ? 1.544 1.575 5.812 1 94.81 70 THR A O 1
ATOM 584 N N . ARG A 1 71 ? 0.903 2.879 4.105 1 94.88 71 ARG A N 1
ATOM 585 C CA . ARG A 1 71 ? 1.423 1.943 3.115 1 94.88 71 ARG A CA 1
ATOM 586 C C . ARG A 1 71 ? 2.934 1.781 3.254 1 94.88 71 ARG A C 1
ATOM 588 O O . ARG A 1 71 ? 3.463 0.681 3.082 1 94.88 71 ARG A O 1
ATOM 595 N N . ALA A 1 72 ? 3.559 2.814 3.562 1 97.19 72 ALA A N 1
ATOM 596 C CA . ALA A 1 72 ? 5.012 2.803 3.699 1 97.19 72 ALA A CA 1
ATOM 597 C C . ALA A 1 72 ? 5.438 2.121 4.996 1 97.19 72 ALA A C 1
ATOM 599 O O . ALA A 1 72 ? 6.598 1.732 5.152 1 97.19 72 ALA A O 1
ATOM 600 N N . LEU A 1 73 ? 4.453 1.946 5.906 1 96.81 73 LEU A N 1
ATOM 601 C CA . LEU A 1 73 ? 4.789 1.442 7.23 1 96.81 73 LEU A CA 1
ATOM 602 C C . LEU A 1 73 ? 4.305 0.007 7.406 1 96.81 73 LEU A C 1
ATOM 604 O O . LEU A 1 73 ? 4.301 -0.519 8.523 1 96.81 73 LEU A O 1
ATOM 608 N N . VAL A 1 74 ? 3.887 -0.592 6.297 1 93.94 74 VAL A N 1
ATOM 609 C CA . VAL A 1 74 ? 3.426 -1.976 6.348 1 93.94 74 VAL A CA 1
ATOM 610 C C . VAL A 1 74 ? 4.512 -2.863 6.945 1 93.94 74 VAL A C 1
ATOM 612 O O . VAL A 1 74 ? 5.672 -2.807 6.523 1 93.94 74 VAL A O 1
ATOM 615 N N . LYS A 1 75 ? 4.117 -3.666 7.996 1 91.94 75 LYS A N 1
ATOM 616 C CA . LYS A 1 75 ? 4.945 -4.648 8.695 1 91.94 75 LYS A CA 1
ATOM 617 C C . LYS A 1 75 ? 6.09 -3.971 9.438 1 91.94 75 LYS A C 1
ATOM 619 O O . LYS A 1 75 ? 7.125 -4.59 9.695 1 91.94 75 LYS A O 1
ATOM 624 N N . ARG A 1 76 ? 5.996 -2.619 9.602 1 94.94 76 ARG A N 1
ATOM 625 C CA . ARG A 1 76 ? 6.902 -1.877 10.469 1 94.94 76 ARG A CA 1
ATOM 626 C C . ARG A 1 76 ? 6.312 -1.724 11.867 1 94.94 76 ARG A C 1
ATOM 628 O O . ARG A 1 76 ? 5.121 -1.964 12.078 1 94.94 76 ARG A O 1
ATOM 635 N N . LYS A 1 77 ? 7.207 -1.473 12.805 1 90.88 77 LYS A N 1
ATOM 636 C CA . LYS A 1 77 ? 6.734 -1.221 14.164 1 90.88 77 LYS A CA 1
ATOM 637 C C . LYS A 1 77 ? 6.387 0.252 14.359 1 90.88 77 LYS A C 1
ATOM 639 O O . LYS A 1 77 ? 7.254 1.122 14.234 1 90.88 77 LYS A O 1
ATOM 644 N N . TYR A 1 78 ? 5.082 0.503 14.57 1 88.62 78 TYR A N 1
ATOM 645 C CA . TYR A 1 78 ? 4.664 1.878 14.82 1 88.62 78 TYR A CA 1
ATOM 646 C C . TYR A 1 78 ? 3.34 1.918 15.578 1 88.62 78 TYR A C 1
ATOM 648 O O . TYR A 1 78 ? 2.613 0.922 15.625 1 88.62 78 TYR A O 1
ATOM 656 N N . ASN A 1 79 ? 3.051 2.982 16.203 1 87.75 79 ASN A N 1
ATOM 657 C CA . ASN A 1 79 ? 1.785 3.227 16.875 1 87.75 79 ASN A CA 1
ATOM 658 C C . ASN A 1 79 ? 0.792 3.955 15.977 1 87.75 79 ASN A C 1
ATOM 660 O O . ASN A 1 79 ? 1.071 5.059 15.508 1 87.75 79 ASN A O 1
ATOM 664 N N . ALA A 1 80 ? -0.345 3.338 15.758 1 85.31 80 ALA A N 1
ATOM 665 C CA . ALA A 1 80 ? -1.356 3.902 14.867 1 85.31 80 ALA A CA 1
ATOM 666 C C . ALA A 1 80 ? -1.751 5.309 15.305 1 85.31 80 ALA A C 1
ATOM 668 O O . ALA A 1 80 ? -2.006 6.18 14.469 1 85.31 80 ALA A O 1
ATOM 669 N N . ASN A 1 81 ? -1.771 5.473 16.562 1 83.06 81 ASN A N 1
ATOM 670 C CA . ASN A 1 81 ? -2.129 6.785 17.094 1 83.06 81 ASN A CA 1
ATOM 671 C C . ASN A 1 81 ? -1.08 7.836 16.734 1 83.06 81 ASN A C 1
ATOM 673 O O . ASN A 1 81 ? -1.417 8.984 16.469 1 83.06 81 ASN A O 1
ATOM 677 N N . ASP A 1 82 ? 0.133 7.395 16.719 1 87.38 82 ASP A N 1
ATOM 678 C CA . ASP A 1 82 ? 1.218 8.297 16.344 1 87.38 82 ASP A CA 1
ATOM 679 C C . ASP A 1 82 ? 1.072 8.766 14.898 1 87.38 82 ASP A C 1
ATOM 681 O O . ASP A 1 82 ? 1.356 9.922 14.586 1 87.38 82 ASP A O 1
ATOM 685 N N . ILE A 1 83 ? 0.574 7.82 14.07 1 91.75 83 ILE A N 1
ATOM 686 C CA . ILE A 1 83 ? 0.431 8.148 12.656 1 91.75 83 ILE A CA 1
ATOM 687 C C . ILE A 1 83 ? -0.753 9.094 12.461 1 91.75 83 ILE A C 1
ATOM 689 O O . ILE A 1 83 ? -0.685 10.023 11.664 1 91.75 83 ILE A O 1
ATOM 693 N N . ARG A 1 84 ? -1.819 8.898 13.172 1 86.62 84 ARG A N 1
ATOM 694 C CA . ARG A 1 84 ? -2.959 9.805 13.117 1 86.62 84 ARG A CA 1
ATOM 695 C C . ARG A 1 84 ? -2.559 11.211 13.562 1 86.62 84 ARG A C 1
ATOM 697 O O . ARG A 1 84 ? -2.941 12.195 12.93 1 86.62 84 ARG A O 1
ATOM 704 N N . ASP A 1 85 ? -1.802 11.258 14.609 1 85.81 85 ASP A N 1
ATOM 705 C CA . ASP A 1 85 ? -1.313 12.539 15.109 1 85.81 85 ASP A CA 1
ATOM 706 C C . ASP A 1 85 ? -0.402 13.219 14.094 1 85.81 85 ASP A C 1
ATOM 708 O O . ASP A 1 85 ? -0.471 14.43 13.898 1 85.81 85 ASP A O 1
ATOM 712 N N . LEU A 1 86 ? 0.422 12.414 13.469 1 89.62 86 LEU A N 1
ATOM 713 C CA . LEU A 1 86 ? 1.323 12.93 12.445 1 89.62 86 LEU A CA 1
ATOM 714 C C . LEU A 1 86 ? 0.539 13.555 11.289 1 89.62 86 LEU A C 1
ATOM 716 O O . LEU A 1 86 ? 0.867 14.648 10.828 1 89.62 86 LEU A O 1
ATOM 720 N N . VAL A 1 87 ? -0.516 12.914 10.812 1 91.25 87 VAL A N 1
ATOM 721 C CA . VAL A 1 87 ? -1.342 13.398 9.711 1 91.25 87 VAL A CA 1
ATOM 722 C C . VAL A 1 87 ? -2.031 14.703 10.109 1 91.25 87 VAL A C 1
ATOM 724 O O . VAL A 1 87 ? -2.119 15.633 9.305 1 91.25 87 VAL A O 1
ATOM 727 N N . ALA A 1 88 ? -2.453 14.758 11.359 1 84.06 88 ALA A N 1
ATOM 728 C CA . ALA A 1 88 ? -3.07 15.969 11.875 1 84.06 88 ALA A CA 1
ATOM 729 C C . ALA A 1 88 ? -2.076 17.125 11.891 1 84.06 88 ALA A C 1
ATOM 731 O O . ALA A 1 88 ? -2.412 18.25 11.492 1 84.06 88 ALA A O 1
ATOM 732 N N . ASP A 1 89 ? -0.912 16.844 12.305 1 84 89 ASP A N 1
ATOM 733 C CA . ASP A 1 89 ? 0.141 17.844 12.359 1 84 89 ASP A CA 1
ATOM 734 C C . ASP A 1 89 ? 0.464 18.391 10.961 1 84 89 ASP A C 1
ATOM 736 O O . ASP A 1 89 ? 0.655 19.594 10.781 1 84 89 ASP A O 1
ATOM 740 N N . ILE A 1 90 ? 0.561 17.484 10.023 1 88.38 90 ILE A N 1
ATOM 741 C CA . ILE A 1 90 ? 0.846 17.875 8.641 1 88.38 90 ILE A CA 1
ATOM 742 C C . ILE A 1 90 ? -0.271 18.766 8.117 1 88.38 90 ILE A C 1
ATOM 744 O O . ILE A 1 90 ? -0.006 19.781 7.457 1 88.38 90 ILE A O 1
ATOM 748 N N . GLU A 1 91 ? -1.49 18.406 8.406 1 85.19 91 GLU A N 1
ATOM 749 C CA . GLU A 1 91 ? -2.633 19.203 7.98 1 85.19 91 GLU A CA 1
ATOM 750 C C . GLU A 1 91 ? -2.578 20.609 8.578 1 85.19 91 GLU A C 1
ATOM 752 O O . GLU A 1 91 ? -2.836 21.594 7.891 1 85.19 91 GLU A O 1
ATOM 757 N N . ILE A 1 92 ? -2.248 20.688 9.828 1 81.38 92 ILE A N 1
ATOM 758 C CA . 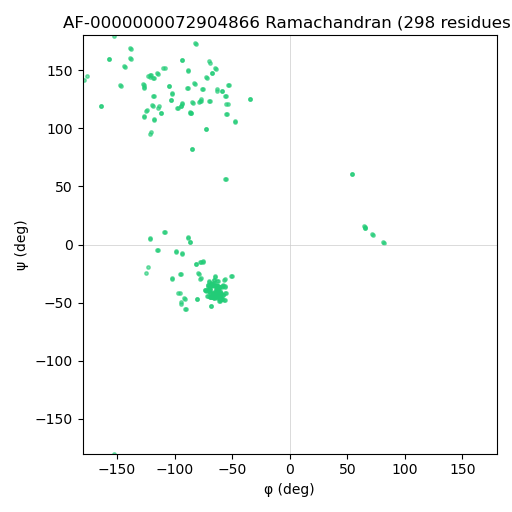ILE A 1 92 ? -2.141 21.969 10.516 1 81.38 92 ILE A CA 1
ATOM 759 C C . ILE A 1 92 ? -1.052 22.812 9.867 1 81.38 92 ILE A C 1
ATOM 761 O O . ILE A 1 92 ? -1.256 24 9.602 1 81.38 92 ILE A O 1
ATOM 765 N N . GLU A 1 93 ? 0.087 22.156 9.594 1 83.19 93 GLU A N 1
ATOM 766 C CA . GLU A 1 93 ? 1.202 22.859 8.961 1 83.19 93 GLU A CA 1
ATOM 767 C C . GLU A 1 93 ? 0.801 23.406 7.59 1 83.19 93 GLU A C 1
ATOM 769 O O . GLU A 1 93 ? 1.164 24.531 7.234 1 83.19 93 GLU A O 1
ATOM 774 N N . ILE A 1 94 ? 0.043 22.609 6.855 1 86.56 94 ILE A N 1
ATOM 775 C CA . ILE A 1 94 ? -0.405 23.016 5.527 1 86.56 94 ILE A CA 1
ATOM 776 C C . ILE A 1 94 ? -1.355 24.203 5.645 1 86.56 94 ILE A C 1
ATOM 778 O O . ILE A 1 94 ? -1.246 25.172 4.887 1 86.56 94 ILE A O 1
ATOM 782 N N . ARG A 1 95 ? -2.199 24.188 6.559 1 80.62 95 ARG A N 1
ATOM 783 C CA . ARG A 1 95 ? -3.199 25.234 6.742 1 80.62 95 ARG A CA 1
ATOM 784 C C . ARG A 1 95 ? -2.553 26.531 7.203 1 80.62 95 ARG A C 1
ATOM 786 O O . ARG A 1 95 ? -2.996 27.625 6.828 1 80.62 95 ARG A O 1
ATOM 793 N N . GLU A 1 96 ? -1.595 26.406 7.969 1 79.25 96 GLU A N 1
ATOM 794 C CA . GLU A 1 96 ? -0.913 27.578 8.5 1 79.25 96 GLU A CA 1
ATOM 795 C C . GLU A 1 96 ? -0.065 28.25 7.426 1 79.25 96 GLU A C 1
ATOM 797 O O . GLU A 1 96 ? 0.003 29.484 7.367 1 79.25 96 GLU A O 1
ATOM 802 N N . LYS A 1 97 ? 0.556 27.406 6.645 1 82.12 97 LYS A N 1
ATOM 803 C CA . LYS A 1 97 ? 1.562 27.938 5.727 1 82.12 97 LYS A CA 1
ATOM 804 C C . LYS A 1 97 ? 0.958 28.219 4.352 1 82.12 97 LYS A C 1
ATOM 806 O O . LYS A 1 97 ? 1.467 29.047 3.604 1 82.12 97 LYS A O 1
ATOM 811 N N . TYR A 1 98 ? -0.141 27.453 4.086 1 74 98 TYR A N 1
ATOM 812 C CA . TYR A 1 98 ? -0.636 27.531 2.715 1 74 98 TYR A CA 1
ATOM 813 C C . TYR A 1 98 ? -2.078 28.031 2.686 1 74 98 TYR A C 1
ATOM 815 O O . TYR A 1 98 ? -2.963 27.406 3.285 1 74 98 TYR A O 1
ATOM 823 N N . SER A 1 99 ? -2.383 29.266 2.469 1 66.88 99 SER A N 1
ATOM 824 C CA . SER A 1 99 ? -3.689 29.906 2.541 1 66.88 99 SER A CA 1
ATOM 825 C C . SER A 1 99 ? -4.582 29.469 1.383 1 66.88 99 SER A C 1
ATOM 827 O O . SER A 1 99 ? -5.801 29.359 1.54 1 66.88 99 SER A O 1
ATOM 829 N N . LYS A 1 100 ? -4.086 29.25 0.17 1 69 100 LYS A N 1
ATOM 830 C CA . LYS A 1 100 ? -5 29.078 -0.955 1 69 100 LYS A CA 1
ATOM 831 C C . LYS A 1 100 ? -4.734 27.766 -1.683 1 69 100 LYS A C 1
ATOM 833 O O . LYS A 1 100 ? -5.645 27.188 -2.285 1 69 100 LYS A O 1
ATOM 838 N N . GLY A 1 101 ? -3.48 27.266 -1.564 1 84.81 101 GLY A N 1
ATOM 839 C CA . GLY A 1 101 ? -3.168 26.062 -2.334 1 84.81 101 GLY A CA 1
ATOM 840 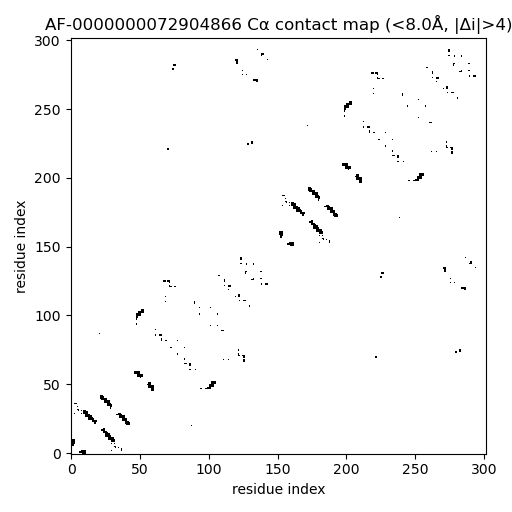C C . GLY A 1 101 ? -1.776 25.531 -2.059 1 84.81 101 GLY A C 1
ATOM 841 O O . GLY A 1 101 ? -0.88 26.281 -1.671 1 84.81 101 GLY A O 1
ATOM 842 N N . ILE A 1 102 ? -1.721 24.312 -2.086 1 92.62 102 ILE A N 1
ATOM 843 C CA . ILE A 1 102 ? -0.43 23.672 -1.875 1 92.62 102 ILE A CA 1
ATOM 844 C C . ILE A 1 102 ? -0.149 22.703 -3.016 1 92.62 102 ILE A C 1
ATOM 846 O O . ILE A 1 102 ? -1.062 22.031 -3.514 1 92.62 102 ILE A O 1
ATOM 850 N N . ARG A 1 103 ? 1.088 22.766 -3.418 1 93.69 103 ARG A N 1
ATOM 851 C CA . ARG A 1 103 ? 1.476 21.812 -4.449 1 93.69 103 ARG A CA 1
ATOM 852 C C . ARG A 1 103 ? 1.588 20.406 -3.875 1 93.69 103 ARG A C 1
ATOM 854 O O . ARG A 1 103 ? 2.061 20.219 -2.752 1 93.69 103 ARG A O 1
ATOM 861 N N . SER A 1 104 ? 1.193 19.359 -4.672 1 94 104 SER A N 1
ATOM 862 C CA . SER A 1 104 ? 1.306 17.969 -4.246 1 94 104 SER A CA 1
ATOM 863 C C . SER A 1 104 ? 2.744 17.625 -3.877 1 94 104 SER A C 1
ATOM 865 O O . SER A 1 104 ? 2.98 16.859 -2.945 1 94 104 SER A O 1
ATOM 867 N N . THR A 1 105 ? 3.705 18.297 -4.539 1 93.94 105 THR A N 1
ATOM 868 C CA . THR A 1 105 ? 5.121 18.047 -4.301 1 93.94 105 THR A CA 1
ATOM 869 C C . THR A 1 105 ? 5.527 18.516 -2.906 1 93.94 105 THR A C 1
ATOM 871 O O . THR A 1 105 ? 6.359 17.891 -2.248 1 93.94 105 THR A O 1
ATOM 874 N N . GLU A 1 106 ? 4.938 19.531 -2.457 1 93.19 106 GLU A N 1
ATOM 875 C CA . GLU A 1 106 ? 5.234 20.047 -1.121 1 93.19 106 GLU A CA 1
ATOM 876 C C . GLU A 1 106 ? 4.691 19.109 -0.041 1 93.19 106 GLU A C 1
ATOM 878 O O . GLU A 1 106 ? 5.328 18.922 0.997 1 93.19 106 GLU A O 1
ATOM 883 N N . ILE A 1 107 ? 3.543 18.578 -0.266 1 94.19 107 ILE A N 1
ATOM 884 C CA . ILE A 1 107 ? 2.953 17.625 0.667 1 94.19 107 ILE A CA 1
ATOM 885 C C . ILE A 1 107 ? 3.854 16.406 0.79 1 94.19 107 ILE A C 1
ATOM 887 O O . ILE A 1 107 ? 4.148 15.945 1.898 1 94.19 107 ILE A O 1
ATOM 891 N N . GLY A 1 108 ? 4.246 15.898 -0.406 1 95.38 108 GLY A N 1
ATOM 892 C CA . GLY A 1 108 ? 5.152 14.766 -0.41 1 95.38 108 GLY A CA 1
ATOM 893 C C . GLY A 1 108 ? 6.434 15.023 0.36 1 95.38 108 GLY A C 1
ATOM 894 O O . GLY A 1 108 ? 6.895 14.164 1.116 1 95.38 108 GLY A O 1
ATOM 895 N N . GLU A 1 109 ? 6.961 16.188 0.198 1 94.19 109 GLU A N 1
ATOM 896 C CA . GLU A 1 109 ? 8.195 16.562 0.892 1 94.19 109 GLU A CA 1
ATOM 897 C C . GLU A 1 109 ? 7.98 16.609 2.402 1 94.19 109 GLU A C 1
ATOM 899 O O . GLU A 1 109 ? 8.852 16.203 3.172 1 94.19 109 GLU A O 1
ATOM 904 N N . LEU A 1 110 ? 6.859 17.156 2.805 1 93.19 110 LEU A N 1
ATOM 905 C CA . LEU A 1 110 ? 6.531 17.219 4.223 1 93.19 110 LEU A CA 1
ATOM 906 C C . LEU A 1 110 ? 6.445 15.812 4.824 1 93.19 110 LEU A C 1
ATOM 908 O O . LEU A 1 110 ? 6.961 15.57 5.918 1 93.19 110 LEU A O 1
ATOM 912 N N . ILE A 1 111 ? 5.812 14.922 4.086 1 95.56 111 ILE A N 1
ATOM 913 C CA . ILE A 1 111 ? 5.66 13.547 4.547 1 95.56 111 ILE A CA 1
ATOM 914 C C . ILE A 1 111 ? 7.031 12.883 4.68 1 95.56 111 ILE A C 1
ATOM 916 O O . ILE A 1 111 ? 7.32 12.234 5.688 1 95.56 111 ILE A O 1
ATOM 920 N N . LEU A 1 112 ? 7.852 13.078 3.66 1 95.69 112 LEU A N 1
ATOM 921 C CA . LEU A 1 112 ? 9.18 12.477 3.65 1 95.69 112 LEU A CA 1
ATOM 922 C C . LEU A 1 112 ? 10 12.945 4.852 1 95.69 112 LEU A C 1
ATOM 924 O O . LEU A 1 112 ? 10.672 12.148 5.5 1 95.69 112 LEU A O 1
ATOM 928 N N . LYS A 1 113 ? 9.914 14.156 5.133 1 92.69 113 LYS A N 1
ATOM 929 C CA . LYS A 1 113 ? 10.648 14.727 6.258 1 92.69 113 LYS A CA 1
ATOM 930 C C . LYS A 1 113 ? 10.273 14.039 7.566 1 92.69 113 LYS A C 1
ATOM 932 O O . LYS A 1 113 ? 11.141 13.68 8.359 1 92.69 113 LYS A O 1
ATOM 937 N N . HIS A 1 114 ? 9 13.883 7.75 1 91.81 114 HIS A N 1
ATOM 938 C CA . HIS A 1 114 ? 8.531 13.258 8.977 1 91.81 114 HIS A CA 1
ATOM 939 C C . HIS A 1 114 ? 8.883 11.773 9.008 1 91.81 114 HIS A C 1
ATOM 941 O O . HIS A 1 114 ? 9.266 11.242 10.055 1 91.81 114 HIS A O 1
ATOM 947 N N . LEU A 1 115 ? 8.781 11.039 7.875 1 93.62 115 LEU A N 1
ATOM 948 C CA . LEU A 1 115 ? 9.047 9.609 7.809 1 93.62 115 LEU A CA 1
ATOM 949 C C . LEU A 1 115 ? 10.523 9.312 8.07 1 93.62 115 LEU A C 1
ATOM 951 O O . LEU A 1 115 ? 10.859 8.273 8.641 1 93.62 115 LEU A O 1
ATOM 955 N N . LEU A 1 116 ? 11.359 10.242 7.605 1 92.38 116 LEU A N 1
ATOM 956 C CA . LEU A 1 116 ? 12.789 10.039 7.82 1 92.38 116 LEU A CA 1
ATOM 957 C C . LEU A 1 116 ? 13.102 9.906 9.305 1 92.38 116 LEU A C 1
ATOM 959 O O . LEU A 1 116 ? 13.953 9.102 9.695 1 92.38 116 LEU A O 1
ATOM 963 N N . ASP A 1 117 ? 12.344 10.656 10.133 1 89.25 117 ASP A N 1
ATOM 964 C CA . ASP A 1 117 ? 12.555 10.648 11.57 1 89.25 117 ASP A CA 1
ATOM 965 C C . ASP A 1 117 ? 11.922 9.414 12.211 1 89.25 117 ASP A C 1
ATOM 967 O O . ASP A 1 117 ? 12.383 8.945 13.258 1 89.25 117 ASP A O 1
ATOM 971 N N . ILE A 1 118 ?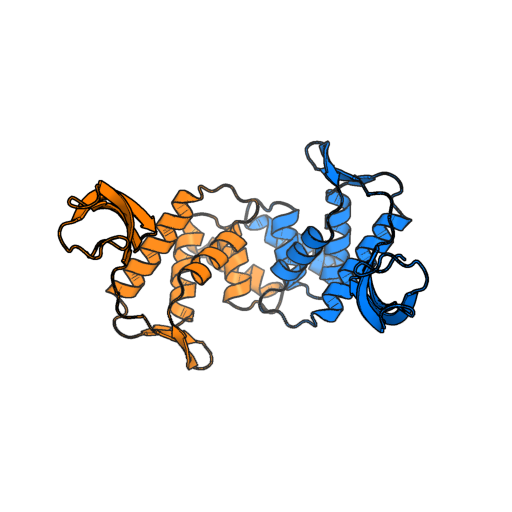 10.977 8.891 11.594 1 90.94 118 ILE A N 1
ATOM 972 C CA . ILE A 1 118 ? 10.195 7.812 12.188 1 90.94 118 ILE A CA 1
ATOM 973 C C . ILE A 1 118 ? 10.797 6.465 11.789 1 90.94 118 ILE A C 1
ATOM 975 O O . ILE A 1 118 ? 10.984 5.59 12.633 1 90.94 118 ILE A O 1
ATOM 979 N N . ASP A 1 119 ? 11.125 6.301 10.492 1 95.25 119 ASP A N 1
ATOM 980 C CA . ASP A 1 119 ? 11.555 5.012 9.953 1 95.25 119 ASP A CA 1
ATOM 981 C C . ASP A 1 119 ? 12.219 5.184 8.594 1 95.25 119 ASP A C 1
ATOM 983 O O . ASP A 1 119 ? 11.562 5.574 7.621 1 95.25 119 ASP A O 1
ATOM 987 N N . GLU A 1 120 ? 13.445 4.816 8.484 1 95.88 120 GLU A N 1
ATOM 988 C CA . GLU A 1 120 ? 14.203 5.043 7.25 1 95.88 120 GLU A CA 1
ATOM 989 C C . GLU A 1 120 ? 13.711 4.125 6.133 1 95.88 120 GLU A C 1
ATOM 991 O O . GLU A 1 120 ? 13.727 4.508 4.957 1 95.88 120 GLU A O 1
ATOM 996 N N . VAL A 1 121 ? 13.305 2.918 6.508 1 97.62 121 VAL A N 1
ATOM 997 C CA . VAL A 1 121 ? 12.797 1.99 5.508 1 97.62 121 VAL A CA 1
ATOM 998 C C . VAL A 1 121 ? 11.492 2.531 4.922 1 97.62 121 VAL A C 1
ATOM 1000 O O . VAL A 1 121 ? 11.32 2.564 3.701 1 97.62 121 VAL A O 1
ATOM 1003 N N . ALA A 1 122 ? 10.633 2.977 5.797 1 97.69 122 ALA A N 1
ATOM 1004 C CA . ALA A 1 122 ? 9.367 3.566 5.352 1 97.69 122 ALA A CA 1
ATOM 1005 C C . ALA A 1 122 ? 9.617 4.801 4.488 1 97.69 122 ALA A C 1
ATOM 1007 O O . ALA A 1 122 ? 8.875 5.059 3.537 1 97.69 122 ALA A O 1
ATOM 1008 N N . TYR A 1 123 ? 10.648 5.555 4.875 1 97.44 123 TYR A N 1
ATOM 1009 C CA . TYR A 1 123 ? 11.039 6.711 4.078 1 97.44 123 TYR A CA 1
ATOM 1010 C C . TYR A 1 123 ? 11.336 6.309 2.639 1 97.44 123 TYR A C 1
ATOM 1012 O O . TYR A 1 123 ? 10.82 6.918 1.697 1 97.44 123 TYR A O 1
ATOM 1020 N N . VAL A 1 124 ? 12.125 5.258 2.436 1 98.31 124 VAL A N 1
ATOM 1021 C CA . VAL A 1 124 ? 12.531 4.824 1.103 1 98.31 124 VAL A CA 1
ATOM 1022 C C . VAL A 1 124 ? 11.312 4.297 0.34 1 98.31 124 VAL A C 1
ATOM 1024 O O . VAL A 1 124 ? 11.164 4.559 -0.855 1 98.31 124 VAL A O 1
ATOM 1027 N N . ARG A 1 125 ? 10.438 3.49 0.99 1 98.06 125 ARG A N 1
ATOM 1028 C CA . ARG A 1 125 ? 9.234 2.961 0.351 1 98.06 125 ARG A CA 1
ATOM 1029 C C . ARG A 1 125 ? 8.336 4.09 -0.153 1 98.06 125 ARG A C 1
ATOM 1031 O O . ARG A 1 125 ? 7.863 4.051 -1.289 1 98.06 125 ARG A O 1
ATOM 1038 N N . PHE A 1 126 ? 8.172 5.145 0.703 1 98.06 126 PHE A N 1
ATOM 1039 C CA . PHE A 1 126 ? 7.355 6.281 0.296 1 98.06 126 PHE A CA 1
ATOM 1040 C C . PHE A 1 126 ? 8.031 7.055 -0.832 1 98.06 126 PHE A C 1
ATOM 1042 O O . PHE A 1 126 ? 7.383 7.43 -1.81 1 98.06 126 PHE A O 1
ATOM 1049 N N . ALA A 1 127 ? 9.305 7.301 -0.694 1 97.94 127 ALA A N 1
ATOM 1050 C CA . ALA A 1 127 ? 10.062 8.062 -1.685 1 97.94 127 ALA A CA 1
ATOM 1051 C C . ALA A 1 127 ? 10 7.391 -3.055 1 97.94 127 ALA A C 1
ATOM 1053 O O . ALA A 1 127 ? 9.93 8.07 -4.082 1 97.94 127 ALA A O 1
ATOM 1054 N N . SER A 1 128 ? 10 6.086 -3.004 1 97.88 128 SER A N 1
ATOM 1055 C CA . SER A 1 128 ? 10.008 5.359 -4.27 1 97.88 128 SER A CA 1
ATOM 1056 C C . SER A 1 128 ? 8.711 5.57 -5.039 1 97.88 128 SER A C 1
ATOM 1058 O O . SER A 1 128 ? 8.711 5.578 -6.273 1 97.88 128 SER A O 1
ATOM 1060 N N . VAL A 1 129 ? 7.562 5.719 -4.336 1 96.19 129 VAL A N 1
ATOM 1061 C CA . VAL A 1 129 ? 6.266 5.965 -4.957 1 96.19 129 VAL A CA 1
ATOM 1062 C C . VAL A 1 129 ? 6.137 7.441 -5.32 1 96.19 129 VAL A C 1
ATOM 1064 O O . VAL A 1 129 ? 5.812 7.781 -6.461 1 96.19 129 VAL A O 1
ATOM 1067 N N . TYR A 1 130 ? 6.504 8.258 -4.352 1 94.38 130 TYR A N 1
ATOM 1068 C CA . TYR A 1 130 ? 6.309 9.695 -4.48 1 94.38 130 TYR A CA 1
ATOM 1069 C C . TYR A 1 130 ? 7.188 10.273 -5.582 1 94.38 130 TYR A C 1
ATOM 1071 O O . TYR A 1 130 ? 6.73 11.094 -6.387 1 94.38 130 TYR A O 1
ATOM 1079 N N . ASN A 1 131 ? 8.422 9.867 -5.598 1 94.06 131 ASN A N 1
ATOM 1080 C CA . ASN A 1 131 ? 9.367 10.391 -6.574 1 94.06 131 ASN A CA 1
ATOM 1081 C C . ASN A 1 131 ? 9.32 9.602 -7.883 1 94.06 131 ASN A C 1
ATOM 1083 O O . ASN A 1 131 ? 10.125 9.844 -8.781 1 94.06 131 ASN A O 1
ATOM 1087 N N . LYS A 1 132 ? 8.445 8.625 -7.969 1 93.5 132 LYS A N 1
ATOM 1088 C CA . LYS A 1 132 ? 8.266 7.824 -9.18 1 93.5 132 LYS A CA 1
ATOM 1089 C C . LYS A 1 132 ? 9.586 7.227 -9.648 1 93.5 132 LYS A C 1
ATOM 1091 O O . LYS A 1 132 ? 10 7.438 -10.789 1 93.5 132 LYS A O 1
ATOM 1096 N N . PHE A 1 133 ? 10.156 6.434 -8.781 1 96.44 133 PHE A N 1
ATOM 1097 C CA . PHE A 1 133 ? 11.414 5.777 -9.133 1 96.44 133 PHE A CA 1
ATOM 1098 C C . PHE A 1 133 ? 11.289 5.035 -10.461 1 96.44 133 PHE A C 1
ATOM 1100 O O . PHE A 1 133 ? 10.297 4.348 -10.695 1 96.44 133 PHE A O 1
ATOM 1107 N N . GLU A 1 134 ? 12.289 5.148 -11.281 1 94.5 134 GLU A N 1
ATOM 1108 C CA . GLU A 1 134 ? 12.234 4.527 -12.602 1 94.5 134 GLU A CA 1
ATOM 1109 C C . GLU A 1 134 ? 13.055 3.242 -12.641 1 94.5 134 GLU A C 1
ATOM 1111 O O . GLU A 1 134 ? 12.797 2.361 -13.469 1 94.5 134 GLU A O 1
ATOM 1116 N N . ASN A 1 135 ? 14.047 3.244 -11.836 1 95.19 135 ASN A N 1
ATOM 1117 C CA . ASN A 1 135 ? 14.938 2.09 -11.875 1 95.19 135 ASN A CA 1
ATOM 1118 C C . ASN A 1 135 ? 15.625 1.866 -10.523 1 95.19 135 ASN A C 1
ATOM 1120 O O . ASN A 1 135 ? 15.375 2.6 -9.57 1 95.19 135 ASN A O 1
ATOM 1124 N N . LEU A 1 136 ? 16.438 0.864 -10.453 1 96 136 LEU A N 1
ATOM 1125 C CA . LEU A 1 136 ? 17.094 0.457 -9.219 1 96 136 LEU A CA 1
ATOM 1126 C C . LEU A 1 136 ? 18.062 1.528 -8.742 1 96 136 LEU A C 1
ATOM 1128 O O . LEU A 1 136 ? 18.266 1.7 -7.535 1 96 136 LEU A O 1
ATOM 1132 N N . ASP A 1 137 ? 18.641 2.275 -9.633 1 95.94 137 ASP A N 1
ATOM 1133 C CA . ASP A 1 137 ? 19.625 3.299 -9.281 1 95.94 137 ASP A CA 1
ATOM 1134 C C . ASP A 1 137 ? 18.984 4.414 -8.461 1 95.94 137 ASP A C 1
ATOM 1136 O O . ASP A 1 137 ? 19.641 5.039 -7.633 1 95.94 137 ASP A O 1
ATOM 1140 N N . SER A 1 138 ? 17.75 4.59 -8.664 1 96.88 138 SER A N 1
ATOM 1141 C CA . SER A 1 138 ? 17.031 5.605 -7.891 1 96.88 138 SER A CA 1
ATOM 1142 C C . SER A 1 138 ? 17.031 5.273 -6.402 1 96.88 138 SER A C 1
ATOM 1144 O O . SER A 1 138 ? 17.109 6.172 -5.562 1 96.88 138 SER A O 1
ATOM 1146 N N . PHE A 1 139 ? 16.953 3.994 -6.09 1 97.38 139 PHE A N 1
ATOM 1147 C CA . PHE A 1 139 ? 17.031 3.568 -4.699 1 97.38 139 PHE A CA 1
ATOM 1148 C C . PHE A 1 139 ? 18.406 3.896 -4.113 1 97.38 139 PHE A C 1
ATOM 1150 O O . PHE A 1 139 ? 18.5 4.43 -3.006 1 97.38 139 PHE A O 1
ATOM 1157 N N . ILE A 1 140 ? 19.344 3.609 -4.883 1 95.56 140 ILE A N 1
ATOM 1158 C CA . ILE A 1 140 ? 20.719 3.811 -4.422 1 95.56 140 ILE A CA 1
ATOM 1159 C C . ILE A 1 140 ? 20.969 5.301 -4.188 1 95.56 140 ILE A C 1
ATOM 1161 O O . ILE A 1 140 ? 21.578 5.684 -3.188 1 95.56 140 ILE A O 1
ATOM 1165 N N . GLU A 1 141 ? 20.531 6.055 -5.066 1 96.19 141 GLU A N 1
ATOM 1166 C CA . GLU A 1 141 ? 20.719 7.496 -4.965 1 96.19 141 GLU A CA 1
ATOM 1167 C C . GLU A 1 141 ? 20.094 8.047 -3.689 1 96.19 141 GLU A C 1
ATOM 1169 O O . GLU A 1 141 ? 20.719 8.82 -2.963 1 96.19 141 GLU A O 1
ATOM 1174 N N . ILE A 1 142 ? 18.906 7.66 -3.418 1 95.38 142 ILE A N 1
ATOM 1175 C CA . ILE A 1 142 ? 18.203 8.195 -2.26 1 95.38 142 ILE A CA 1
ATOM 1176 C C . ILE A 1 142 ? 18.859 7.688 -0.977 1 95.38 142 ILE A C 1
ATOM 1178 O O . ILE A 1 142 ? 18.922 8.406 0.02 1 95.38 142 ILE A O 1
ATOM 1182 N N . ILE A 1 143 ? 19.297 6.461 -0.996 1 95.75 143 ILE A N 1
ATOM 1183 C CA . ILE A 1 143 ? 19.953 5.875 0.173 1 95.75 143 ILE A CA 1
ATOM 1184 C C . ILE A 1 143 ? 21.25 6.605 0.46 1 95.75 143 ILE A C 1
ATOM 1186 O O . ILE A 1 143 ? 21.562 6.918 1.613 1 95.75 143 ILE A O 1
ATOM 1190 N N . ASN A 1 144 ? 21.953 6.859 -0.611 1 94.69 144 ASN A N 1
ATOM 1191 C CA . ASN A 1 144 ? 23.203 7.602 -0.456 1 94.69 144 ASN A CA 1
ATOM 1192 C C . ASN A 1 144 ? 22.953 9.008 0.079 1 94.69 144 ASN A C 1
ATOM 1194 O O . ASN A 1 144 ? 23.719 9.508 0.898 1 94.69 144 ASN A O 1
ATOM 1198 N N . LYS A 1 145 ? 21.922 9.594 -0.374 1 93.62 145 LYS A N 1
ATOM 1199 C CA . LYS A 1 145 ? 21.547 10.93 0.097 1 93.62 145 LYS A CA 1
ATOM 1200 C C . LYS A 1 145 ? 21.25 10.922 1.592 1 93.62 145 LYS A C 1
ATOM 1202 O O . LYS A 1 145 ? 21.703 11.797 2.328 1 93.62 145 LYS A O 1
ATOM 1207 N N . ILE A 1 146 ? 20.531 9.914 2.09 1 92.81 146 ILE A N 1
ATOM 1208 C CA . ILE A 1 146 ? 20.172 9.797 3.496 1 92.81 146 ILE A CA 1
ATOM 1209 C C . ILE A 1 146 ? 21.422 9.57 4.336 1 92.81 146 ILE A C 1
ATOM 1211 O O . ILE A 1 146 ? 21.594 10.188 5.387 1 92.81 146 ILE A O 1
ATOM 1215 N N . LYS A 1 147 ? 22.234 8.664 3.82 1 90.88 147 LYS A N 1
ATOM 1216 C CA . LYS A 1 147 ? 23.453 8.32 4.559 1 90.88 147 LYS A CA 1
ATOM 1217 C C . LYS A 1 147 ? 24.391 9.523 4.652 1 90.88 147 LYS A C 1
ATOM 1219 O O . LYS A 1 147 ? 25.062 9.703 5.664 1 90.88 147 LYS A O 1
ATOM 1224 N N . LYS A 1 148 ? 24.391 10.281 3.627 1 89.19 148 LYS A N 1
ATOM 1225 C CA . LYS A 1 148 ? 25.219 11.484 3.623 1 89.19 148 LYS A CA 1
ATOM 1226 C C . LYS A 1 148 ? 24.688 12.523 4.602 1 89.19 148 LYS A C 1
ATOM 1228 O O . LYS A 1 148 ? 25.469 13.203 5.277 1 89.19 148 LYS A O 1
ATOM 1233 N N . ASP A 1 149 ? 23.391 12.656 4.617 1 83.38 149 ASP A N 1
ATOM 1234 C CA . ASP A 1 149 ? 22.766 13.641 5.492 1 83.38 149 ASP A CA 1
ATOM 1235 C C . ASP A 1 149 ? 22.875 13.234 6.957 1 83.38 149 ASP A C 1
ATOM 1237 O O . ASP A 1 149 ? 22.906 14.086 7.848 1 83.38 149 ASP A O 1
ATOM 1241 N N . LYS A 1 150 ? 22.875 11.992 7.348 1 77.44 150 LYS A N 1
ATOM 1242 C CA . LYS A 1 150 ? 23.031 11.508 8.719 1 77.44 150 LYS A CA 1
ATOM 1243 C C . LYS A 1 150 ? 24.484 11.57 9.172 1 77.44 150 LYS A C 1
ATOM 1245 O O . LYS A 1 150 ? 24.766 11.633 10.367 1 77.44 150 LYS A O 1
ATOM 1250 N N . GLY A 1 151 ? 25.422 11.461 8.289 1 63.16 151 GLY A N 1
ATOM 1251 C CA . GLY A 1 151 ? 26.828 11.609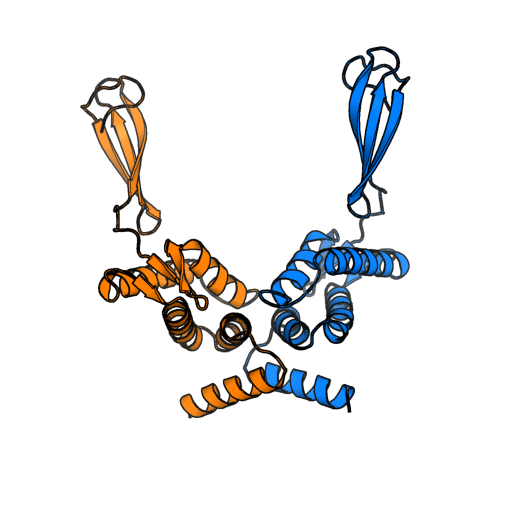 8.633 1 63.16 151 GLY A CA 1
ATOM 1252 C C . GLY A 1 151 ? 27.297 13.055 8.602 1 63.16 151 GLY A C 1
ATOM 1253 O O . GLY A 1 151 ? 28.016 13.5 9.492 1 63.16 151 GLY A O 1
ATOM 1254 N N . MET B 1 1 ? -30.094 -26.469 -10.945 1 77.94 1 MET B N 1
ATOM 1255 C CA . MET B 1 1 ? -30.234 -25.453 -9.906 1 77.94 1 MET B CA 1
ATOM 1256 C C . MET B 1 1 ? -31.703 -25.016 -9.766 1 77.94 1 MET B C 1
ATOM 1258 O O . MET B 1 1 ? -32.438 -24.969 -10.75 1 77.94 1 MET B O 1
ATOM 1262 N N . ARG B 1 2 ? -32.031 -24.891 -8.516 1 87 2 ARG B N 1
ATOM 1263 C CA . ARG B 1 2 ? -33.438 -24.547 -8.273 1 87 2 ARG B CA 1
ATOM 1264 C C . ARG B 1 2 ? -33.656 -23.047 -8.414 1 87 2 ARG B C 1
ATOM 1266 O O . ARG B 1 2 ? -32.844 -22.234 -7.961 1 87 2 ARG B O 1
ATOM 1273 N N . CYS B 1 3 ? -34.75 -22.781 -9.039 1 84.25 3 CYS B N 1
ATOM 1274 C CA . CYS B 1 3 ? -35.188 -21.375 -9.172 1 84.25 3 CYS B CA 1
ATOM 1275 C C . CYS B 1 3 ? -35.469 -20.766 -7.809 1 84.25 3 CYS B C 1
ATOM 1277 O O . CYS B 1 3 ? -36.156 -21.359 -6.992 1 84.25 3 CYS B O 1
ATOM 1279 N N . ILE B 1 4 ? -34.938 -19.562 -7.539 1 84.75 4 ILE B N 1
ATOM 1280 C CA . ILE B 1 4 ? -35.062 -18.938 -6.227 1 84.75 4 ILE B CA 1
ATOM 1281 C C . ILE B 1 4 ? -36.469 -18.359 -6.059 1 84.75 4 ILE B C 1
ATOM 1283 O O . ILE B 1 4 ? -36.875 -18.047 -4.941 1 84.75 4 ILE B O 1
ATOM 1287 N N . PHE B 1 5 ? -37.094 -18.266 -7.129 1 86.06 5 PHE B N 1
ATOM 1288 C CA . PHE B 1 5 ? -38.406 -17.641 -7.094 1 86.06 5 PHE B CA 1
ATOM 1289 C C . PHE B 1 5 ? -39.5 -18.688 -6.945 1 86.06 5 PHE B C 1
ATOM 1291 O O . PHE B 1 5 ? -40.438 -18.516 -6.152 1 86.06 5 PHE B O 1
ATOM 1298 N N . CYS B 1 6 ? -39.531 -19.719 -7.711 1 88.62 6 CYS B N 1
ATOM 1299 C CA . CYS B 1 6 ? -40.625 -20.688 -7.664 1 88.62 6 CYS B CA 1
ATOM 1300 C C . CYS B 1 6 ? -40.125 -22.047 -7.211 1 88.62 6 CYS B C 1
ATOM 1302 O O . CYS B 1 6 ? -40.906 -23.016 -7.145 1 88.62 6 CYS B O 1
ATOM 1304 N N . LYS B 1 7 ? -38.875 -22.203 -7.02 1 86.44 7 LYS B N 1
ATOM 1305 C CA . LYS B 1 7 ? -38.219 -23.375 -6.457 1 86.44 7 LYS B CA 1
ATOM 1306 C C . LYS B 1 7 ? -38.25 -24.547 -7.441 1 86.44 7 LYS B C 1
ATOM 1308 O O . LYS B 1 7 ? -37.969 -25.672 -7.066 1 86.44 7 LYS B O 1
ATOM 1313 N N . SER B 1 8 ? -38.656 -24.344 -8.672 1 90.06 8 SER B N 1
ATOM 1314 C CA . SER B 1 8 ? -38.594 -25.375 -9.703 1 90.06 8 SER B CA 1
ATOM 1315 C C . SER B 1 8 ? -37.156 -25.766 -10.016 1 90.06 8 SER B C 1
ATOM 1317 O O . SER B 1 8 ? -36.25 -24.953 -9.891 1 90.06 8 SER B O 1
ATOM 1319 N N . THR B 1 9 ? -36.969 -27 -10.43 1 91 9 THR B N 1
ATOM 1320 C CA . THR B 1 9 ? -35.625 -27.484 -10.789 1 91 9 THR B CA 1
ATOM 1321 C C . THR B 1 9 ? -35.375 -27.312 -12.281 1 91 9 THR B C 1
ATOM 1323 O O . THR B 1 9 ? -34.25 -27.562 -12.758 1 91 9 THR B O 1
ATOM 1326 N N . ASP B 1 10 ? -36.344 -26.938 -13.008 1 92.62 10 ASP B N 1
ATOM 1327 C CA . ASP B 1 10 ? -36.188 -26.781 -14.445 1 92.62 10 ASP B CA 1
ATOM 1328 C C . ASP B 1 10 ? -35.625 -25.406 -14.797 1 92.62 10 ASP B C 1
ATOM 1330 O O . ASP B 1 10 ? -36.375 -24.469 -15.102 1 92.62 10 ASP B O 1
ATOM 1334 N N . THR B 1 11 ? -34.375 -25.188 -14.727 1 91.69 11 THR B N 1
ATOM 1335 C CA . THR B 1 11 ? -33.688 -23.953 -15.047 1 91.69 11 THR B CA 1
ATOM 1336 C C . THR B 1 11 ? -32.656 -24.188 -16.141 1 91.69 11 THR B C 1
ATOM 1338 O O . THR B 1 11 ? -32.156 -25.297 -16.312 1 91.69 11 THR B O 1
ATOM 1341 N N . SER B 1 12 ? -32.438 -23.172 -17.047 1 92.81 12 SER B N 1
ATOM 1342 C CA . SER B 1 12 ? -31.453 -23.234 -18.109 1 92.81 12 SER B CA 1
ATOM 1343 C C . SER B 1 12 ? -30.469 -22.078 -18.016 1 92.81 12 SER B C 1
ATOM 1345 O O . SER B 1 12 ? -30.828 -20.984 -17.594 1 92.81 12 SER B O 1
ATOM 1347 N N . VAL B 1 13 ? -29.141 -22.344 -18.391 1 91 13 VAL B N 1
ATOM 1348 C CA . VAL B 1 13 ? -28.109 -21.312 -18.391 1 91 13 VAL B CA 1
ATOM 1349 C C . VAL B 1 13 ? -28.281 -20.422 -19.641 1 91 13 VAL B C 1
ATOM 1351 O O . VAL B 1 13 ? -28.344 -20.938 -20.766 1 91 13 VAL B O 1
ATOM 1354 N N . VAL B 1 14 ? -28.391 -19.109 -19.359 1 90.25 14 VAL B N 1
ATOM 1355 C CA . VAL B 1 14 ? -28.562 -18.156 -20.438 1 90.25 14 VAL B CA 1
ATOM 1356 C C . VAL B 1 14 ? -27.203 -17.547 -20.812 1 90.25 14 VAL B C 1
ATOM 1358 O O . VAL B 1 14 ? -26.938 -17.281 -21.984 1 90.25 14 VAL B O 1
ATOM 1361 N N . ASP B 1 15 ? -26.422 -17.234 -19.828 1 84.44 15 ASP B N 1
ATOM 1362 C CA . ASP B 1 15 ? -25.109 -16.609 -20 1 84.44 15 ASP B CA 1
ATOM 1363 C C . ASP B 1 15 ? -24.141 -17.062 -18.922 1 84.44 15 ASP B C 1
ATOM 1365 O O . ASP B 1 15 ? -24.531 -17.266 -17.766 1 84.44 15 ASP B O 1
ATOM 1369 N N . SER B 1 16 ? -22.906 -17.359 -19.266 1 81.56 16 SER B N 1
ATOM 1370 C CA . SER B 1 16 ? -21.844 -17.703 -18.344 1 81.56 16 SER B CA 1
ATOM 1371 C C . SER B 1 16 ? -20.672 -16.719 -18.453 1 81.56 16 SER B C 1
ATOM 1373 O O . SER B 1 16 ? -20.203 -16.438 -19.562 1 81.56 16 SER B O 1
ATOM 1375 N N . ARG B 1 17 ? -20.531 -16.141 -17.234 1 77.75 17 ARG B N 1
ATOM 1376 C CA . ARG B 1 17 ? -19.391 -15.242 -17.234 1 77.75 17 ARG B CA 1
ATOM 1377 C C . ARG B 1 17 ? -18.438 -15.562 -16.094 1 77.75 17 ARG B C 1
ATOM 1379 O O . ARG B 1 17 ? -18.875 -15.891 -14.992 1 77.75 17 ARG B O 1
ATOM 1386 N N . LEU B 1 18 ? -17.328 -15.547 -16.469 1 70.44 18 LEU B N 1
ATOM 1387 C CA . LEU B 1 18 ? -16.297 -15.688 -15.453 1 70.44 18 LEU B CA 1
ATOM 1388 C C . LEU B 1 18 ? -16.172 -14.414 -14.625 1 70.44 18 LEU B C 1
ATOM 1390 O O . LEU B 1 18 ? -15.93 -13.336 -15.172 1 70.44 18 LEU B O 1
ATOM 1394 N N . VAL B 1 19 ? -16.812 -14.414 -13.367 1 66.62 19 VAL B N 1
ATOM 1395 C CA . VAL B 1 19 ? -16.734 -13.258 -12.484 1 66.62 19 VAL B CA 1
ATOM 1396 C C . VAL B 1 19 ? -15.312 -13.102 -11.969 1 66.62 19 VAL B C 1
ATOM 1398 O O . VAL B 1 19 ? -14.773 -11.992 -11.945 1 66.62 19 VAL B O 1
ATOM 1401 N N . ASP B 1 20 ? -14.828 -14.227 -11.406 1 64.38 20 ASP B N 1
ATOM 1402 C CA . ASP B 1 20 ? -13.43 -14.336 -11.016 1 64.38 20 ASP B CA 1
ATOM 1403 C C . ASP B 1 20 ? -12.859 -15.703 -11.391 1 64.38 20 ASP B C 1
ATOM 1405 O O . ASP B 1 20 ? -13.562 -16.547 -11.938 1 64.38 20 ASP B O 1
ATOM 1409 N N . ASP B 1 21 ? -11.594 -15.945 -11.352 1 58.25 21 ASP B N 1
ATOM 1410 C CA . ASP B 1 21 ? -10.906 -17.125 -11.867 1 58.25 21 ASP B CA 1
ATOM 1411 C C . ASP B 1 21 ? -11.562 -18.406 -11.375 1 58.25 21 ASP B C 1
ATOM 1413 O O . ASP B 1 21 ? -11.43 -19.453 -12 1 58.25 21 ASP B O 1
ATOM 1417 N N . ASN B 1 22 ? -12.203 -18.312 -10.227 1 59.09 22 ASN B N 1
ATOM 1418 C CA . ASN B 1 22 ? -12.75 -19.562 -9.727 1 59.09 22 ASN B CA 1
ATOM 1419 C C . ASN B 1 22 ? -14.258 -19.484 -9.539 1 59.09 22 ASN B C 1
ATOM 1421 O O . ASN B 1 22 ? -14.852 -20.297 -8.828 1 59.09 22 ASN B O 1
ATOM 1425 N N . ARG B 1 23 ? -14.547 -18.312 -10.008 1 68 23 ARG B N 1
ATOM 1426 C CA . ARG B 1 23 ? -15.984 -18.188 -9.836 1 68 23 ARG B CA 1
ATOM 1427 C C . ARG B 1 23 ? -16.672 -17.875 -11.164 1 68 23 ARG B C 1
ATOM 1429 O O . ARG B 1 23 ? -16.25 -16.969 -11.883 1 68 23 ARG B O 1
ATOM 1436 N N . ILE B 1 24 ? -17.453 -18.719 -11.602 1 73.31 24 ILE B N 1
ATOM 1437 C CA . ILE B 1 24 ? -18.25 -18.516 -12.805 1 73.31 24 ILE B CA 1
ATOM 1438 C C . ILE B 1 24 ? -19.656 -18.062 -12.414 1 73.31 24 ILE B C 1
ATOM 1440 O O . ILE B 1 24 ? -20.312 -18.672 -11.57 1 73.31 24 ILE B O 1
ATOM 1444 N N . LYS B 1 25 ? -19.953 -16.875 -12.859 1 76.5 25 LYS B N 1
ATOM 1445 C CA . LYS B 1 25 ? -21.328 -16.406 -12.719 1 76.5 25 LYS B CA 1
ATOM 1446 C C . LYS B 1 25 ? -22.203 -16.891 -13.875 1 76.5 25 LYS B C 1
ATOM 1448 O O . LYS B 1 25 ? -21.812 -16.766 -15.039 1 76.5 25 LYS B O 1
ATOM 1453 N N . ARG B 1 26 ? -23.188 -17.547 -13.562 1 80.69 26 ARG B N 1
ATOM 1454 C CA . ARG B 1 26 ? -24.109 -18.016 -14.594 1 80.69 26 ARG B CA 1
ATOM 1455 C C . ARG B 1 26 ? -25.484 -17.359 -14.445 1 80.69 26 ARG B C 1
ATOM 1457 O O . ARG B 1 26 ? -26.031 -17.312 -13.336 1 80.69 26 ARG B O 1
ATOM 1464 N N . ARG B 1 27 ? -25.812 -16.625 -15.5 1 85.88 27 ARG B N 1
ATOM 1465 C CA . ARG B 1 27 ? -27.188 -16.172 -15.555 1 85.88 27 ARG B CA 1
ATOM 1466 C C . ARG B 1 27 ? -28.125 -17.297 -15.992 1 85.88 27 ARG B C 1
ATOM 1468 O O . ARG B 1 27 ? -27.906 -17.922 -17.031 1 85.88 27 ARG B O 1
ATOM 1475 N N . ARG B 1 28 ? -29.109 -17.562 -15.141 1 90 28 ARG B N 1
ATOM 1476 C CA . ARG B 1 28 ? -30.047 -18.641 -15.414 1 90 28 ARG B CA 1
ATOM 1477 C C . ARG B 1 28 ? -31.453 -18.109 -15.617 1 90 28 ARG B C 1
ATOM 1479 O O . ARG B 1 28 ? -31.797 -17.047 -15.109 1 90 28 ARG B O 1
ATOM 1486 N N . GLU B 1 29 ? -32.188 -18.812 -16.484 1 92.62 29 GLU B N 1
ATOM 1487 C CA . GLU B 1 29 ? -33.594 -18.547 -16.688 1 92.62 29 GLU B CA 1
ATOM 1488 C C . GLU B 1 29 ? -34.438 -19.75 -16.328 1 92.62 29 GLU B C 1
ATOM 1490 O O . GLU B 1 29 ? -34.156 -20.875 -16.734 1 92.62 29 GLU B O 1
ATOM 1495 N N . CYS B 1 30 ? -35.438 -19.5 -15.477 1 91.19 30 CYS B N 1
ATOM 1496 C CA . CYS B 1 30 ? -36.375 -20.562 -15.117 1 91.19 30 CYS B CA 1
ATOM 1497 C C . CYS B 1 30 ? -37.375 -20.812 -16.25 1 91.19 30 CYS B C 1
ATOM 1499 O O . CYS B 1 30 ? -37.969 -19.859 -16.75 1 91.19 30 CYS B O 1
ATOM 1501 N N . ARG B 1 31 ? -37.562 -22.031 -16.547 1 92.06 31 ARG B N 1
ATOM 1502 C CA . ARG B 1 31 ? -38.469 -22.359 -17.641 1 92.06 31 ARG B CA 1
ATOM 1503 C C . ARG B 1 31 ? -39.938 -22.328 -17.172 1 92.06 31 ARG B C 1
ATOM 1505 O O . ARG B 1 31 ? -40.844 -22.312 -18 1 92.06 31 ARG B O 1
ATOM 1512 N N . VAL B 1 32 ? -40.094 -22.359 -15.891 1 90.81 32 VAL B N 1
ATOM 1513 C CA . VAL B 1 32 ? -41.438 -22.391 -15.328 1 90.81 32 VAL B CA 1
ATOM 1514 C C . VAL B 1 32 ? -41.938 -20.969 -15.078 1 90.81 32 VAL B C 1
ATOM 1516 O O . VAL B 1 32 ? -42.969 -20.562 -15.602 1 90.81 32 VAL B O 1
ATOM 1519 N N . CYS B 1 33 ? -41.25 -20.125 -14.344 1 91.56 33 CYS B N 1
ATOM 1520 C CA . CYS B 1 33 ? -41.719 -18.781 -14.016 1 91.56 33 CYS B CA 1
ATOM 1521 C C . CYS B 1 33 ? -41.094 -17.75 -14.945 1 91.56 33 CYS B C 1
ATOM 1523 O O . CYS B 1 33 ? -41.469 -16.578 -14.914 1 91.56 33 CYS B O 1
ATOM 1525 N N . LYS B 1 34 ? -40.188 -18.078 -15.781 1 91.5 34 LYS B N 1
ATOM 1526 C CA . LYS B 1 34 ? -39.531 -17.281 -16.812 1 91.5 34 LYS B CA 1
ATOM 1527 C C . LYS B 1 34 ? -38.719 -16.141 -16.203 1 91.5 34 LYS B C 1
ATOM 1529 O O . LYS B 1 34 ? -38.312 -15.219 -16.891 1 91.5 34 LYS B O 1
ATOM 1534 N N . LYS B 1 35 ? -38.438 -16.203 -14.922 1 89.62 35 LYS B N 1
ATOM 1535 C CA . LYS B 1 35 ? -37.594 -15.211 -14.266 1 89.62 35 LYS B CA 1
ATOM 1536 C C . LYS B 1 35 ? -36.125 -15.609 -14.336 1 89.62 35 LYS B C 1
ATOM 1538 O O . LYS B 1 35 ? -35.812 -16.797 -14.484 1 89.62 35 LYS B O 1
ATOM 1543 N N . ARG B 1 36 ? -35.219 -14.523 -14.375 1 90.06 36 ARG B N 1
ATOM 1544 C CA . ARG B 1 36 ? -33.781 -14.75 -14.453 1 90.06 36 ARG B CA 1
ATOM 1545 C C . ARG B 1 36 ? -33.094 -14.492 -13.109 1 90.06 36 ARG B C 1
ATOM 1547 O O . ARG B 1 36 ? -33.594 -13.688 -12.312 1 90.06 36 ARG B O 1
ATOM 1554 N N . PHE B 1 37 ? -32.219 -15.328 -12.727 1 85.56 37 PHE B N 1
ATOM 1555 C CA . PHE B 1 37 ? -31.406 -15.18 -11.523 1 85.56 37 PHE B CA 1
ATOM 1556 C C . PHE B 1 37 ? -29.953 -15.586 -11.781 1 85.56 37 PHE B C 1
ATOM 1558 O O . PHE B 1 37 ? -29.656 -16.219 -12.797 1 85.56 37 PHE B O 1
ATOM 1565 N N . ASN B 1 38 ? -29.047 -15.117 -10.938 1 83.12 38 ASN B N 1
ATOM 1566 C CA . ASN B 1 38 ? -27.625 -15.422 -11.086 1 83.12 38 ASN B CA 1
ATOM 1567 C C . ASN B 1 38 ? -27.172 -16.5 -10.102 1 83.12 38 ASN B C 1
ATOM 1569 O O . ASN B 1 38 ? -27.719 -16.609 -9 1 83.12 38 ASN B O 1
ATOM 1573 N N . THR B 1 39 ? -26.516 -17.531 -10.5 1 80.56 39 THR B N 1
ATOM 1574 C CA . THR B 1 39 ? -25.797 -18.469 -9.648 1 80.56 39 THR B CA 1
ATOM 1575 C C . THR B 1 39 ? -24.281 -18.312 -9.805 1 80.56 39 THR B C 1
ATOM 1577 O O . THR B 1 39 ? -23.812 -17.781 -10.805 1 80.56 39 THR B O 1
ATOM 1580 N N . TYR B 1 40 ? -23.562 -18.641 -8.758 1 76.38 40 TYR B N 1
ATOM 1581 C CA . TYR B 1 40 ? -22.109 -18.609 -8.789 1 76.38 40 TYR B CA 1
ATOM 1582 C C . TYR B 1 40 ? -21.531 -20 -8.562 1 76.38 40 TYR B C 1
ATOM 1584 O O . TYR B 1 40 ? -21.984 -20.719 -7.664 1 76.38 40 TYR B O 1
ATOM 1592 N N . GLU B 1 41 ? -21.016 -20.578 -9.578 1 67.81 41 GLU B N 1
ATOM 1593 C CA . GLU B 1 41 ? -20.281 -21.828 -9.43 1 67.81 41 GLU B CA 1
ATOM 1594 C C . GLU B 1 41 ? -18.812 -21.547 -9.07 1 67.81 41 GLU B C 1
ATOM 1596 O O . GLU B 1 41 ? -18.141 -20.766 -9.734 1 67.81 41 GLU B O 1
ATOM 1601 N N . GLU B 1 42 ? -18.453 -21.953 -7.82 1 59.78 42 GLU B N 1
ATOM 1602 C CA . GLU B 1 42 ? -17.062 -21.812 -7.395 1 59.78 42 GLU B CA 1
ATOM 1603 C C . GLU B 1 42 ? -16.391 -23.172 -7.234 1 59.78 42 GLU B C 1
ATOM 1605 O O . GLU B 1 42 ? -17.031 -24.141 -6.82 1 59.78 42 GLU B O 1
ATOM 1610 N N . VAL B 1 43 ? -15.445 -23.5 -8.031 1 53.72 43 VAL B N 1
ATOM 1611 C CA . VAL B 1 43 ? -14.672 -24.719 -7.809 1 53.72 43 VAL B CA 1
ATOM 1612 C C . VAL B 1 43 ? -14.242 -24.797 -6.344 1 53.72 43 VAL B C 1
ATOM 1614 O O . VAL B 1 43 ? -13.758 -23.812 -5.781 1 53.72 43 VAL B O 1
ATOM 1617 N N . GLU B 1 44 ? -14.938 -25.688 -5.652 1 53.75 44 GLU B N 1
ATOM 1618 C CA . GLU B 1 44 ? -14.5 -25.938 -4.285 1 53.75 44 GLU B CA 1
ATOM 1619 C C . GLU B 1 44 ? -13.031 -26.359 -4.246 1 53.75 44 GLU B C 1
ATOM 1621 O O . GLU B 1 44 ? -12.688 -27.469 -4.645 1 53.75 44 GLU B O 1
ATOM 1626 N N . PHE B 1 45 ? -12.172 -25.641 -4.742 1 54.81 45 PHE B N 1
ATOM 1627 C CA . PHE B 1 45 ? -10.812 -26.125 -4.52 1 54.81 45 PHE B CA 1
ATOM 1628 C C . PHE B 1 45 ? -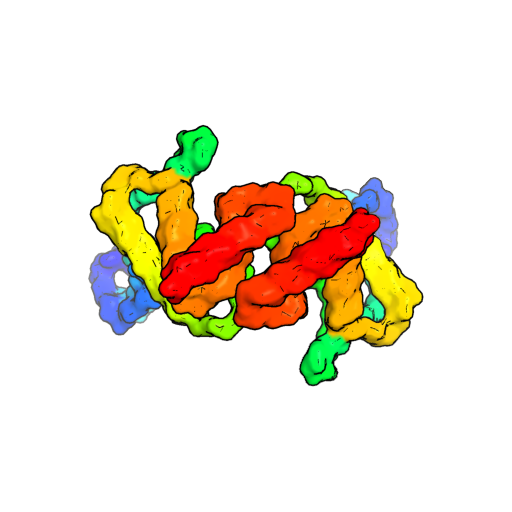10.562 -26.359 -3.037 1 54.81 45 PHE B C 1
ATOM 1630 O O . PHE B 1 45 ? -11.141 -25.688 -2.186 1 54.81 45 PHE B O 1
ATOM 1637 N N . GLN B 1 46 ? -10.242 -27.594 -2.791 1 60.47 46 GLN B N 1
ATOM 1638 C CA . GLN B 1 46 ? -9.812 -27.812 -1.414 1 60.47 46 GLN B CA 1
ATOM 1639 C C . GLN B 1 46 ? -9.047 -26.594 -0.881 1 60.47 46 GLN B C 1
ATOM 1641 O O . GLN B 1 46 ? -8.227 -26.016 -1.59 1 60.47 46 GLN B O 1
ATOM 1646 N N . PRO B 1 47 ? -9.461 -26.094 0.15 1 72.12 47 PRO B N 1
ATOM 1647 C CA . PRO B 1 47 ? -8.805 -24.906 0.729 1 72.12 47 PRO B CA 1
ATOM 1648 C C . PRO B 1 47 ? -7.312 -25.125 0.969 1 72.12 47 PRO B C 1
ATOM 1650 O O . PRO B 1 47 ? -6.91 -26.188 1.451 1 72.12 47 PRO B O 1
ATOM 1653 N N . ILE B 1 48 ? -6.477 -24.5 0.305 1 82.44 48 ILE B N 1
ATOM 1654 C CA . ILE B 1 48 ? -5.035 -24.531 0.537 1 82.44 48 ILE B CA 1
ATOM 1655 C C . ILE B 1 48 ? -4.711 -23.797 1.84 1 82.44 48 ILE B C 1
ATOM 1657 O O . ILE B 1 48 ? -5.219 -22.703 2.092 1 82.44 48 ILE B O 1
ATOM 1661 N N . THR B 1 49 ? -4.043 -24.562 2.686 1 90.12 49 THR B N 1
ATOM 1662 C CA . THR B 1 49 ? -3.625 -23.953 3.947 1 90.12 49 THR B CA 1
ATOM 1663 C C . THR B 1 49 ? -2.262 -23.297 3.805 1 90.12 49 THR B C 1
ATOM 1665 O O . THR B 1 49 ? -1.364 -23.828 3.154 1 90.12 49 THR B O 1
ATOM 1668 N N . VAL B 1 50 ? -2.15 -22.078 4.332 1 94.56 50 VAL B N 1
ATOM 1669 C CA . VAL B 1 50 ? -0.892 -21.328 4.328 1 94.56 50 VAL B CA 1
ATOM 1670 C C . VAL B 1 50 ? -0.259 -21.375 5.715 1 94.56 50 VAL B C 1
ATOM 1672 O O . VAL B 1 50 ? -0.919 -21.094 6.719 1 94.56 50 VAL B O 1
ATOM 1675 N N . ILE B 1 51 ? 0.952 -21.828 5.77 1 94.31 51 ILE B N 1
ATOM 1676 C CA . ILE B 1 51 ? 1.705 -21.875 7.016 1 94.31 51 ILE B CA 1
ATOM 1677 C C . ILE B 1 51 ? 2.568 -20.609 7.137 1 94.31 51 ILE B C 1
ATOM 1679 O O . ILE B 1 51 ? 3.467 -20.391 6.32 1 94.31 51 ILE B O 1
ATOM 1683 N N . LYS B 1 52 ? 2.32 -19.859 8.156 1 92.06 52 LYS B N 1
ATOM 1684 C CA . LYS B 1 52 ? 3.025 -18.594 8.336 1 92.06 52 LYS B CA 1
ATOM 1685 C C . LYS B 1 52 ? 4.395 -18.812 8.977 1 92.06 52 LYS B C 1
ATOM 1687 O O . LYS B 1 52 ? 4.723 -19.922 9.383 1 92.06 52 LYS B O 1
ATOM 1692 N N . LYS B 1 53 ? 5.172 -17.719 9.062 1 88.12 53 LYS B N 1
ATOM 1693 C CA . LYS B 1 53 ? 6.523 -17.797 9.609 1 88.12 53 LYS B CA 1
ATOM 1694 C C . LYS B 1 53 ? 6.5 -18.219 11.078 1 88.12 53 LYS B C 1
ATOM 1696 O O . LYS B 1 53 ? 7.418 -18.891 11.547 1 88.12 53 LYS B O 1
ATOM 1701 N N . ASP B 1 54 ? 5.402 -17.812 11.75 1 90.44 54 ASP B N 1
ATOM 1702 C CA . ASP B 1 54 ? 5.293 -18.188 13.164 1 90.44 54 ASP B CA 1
ATOM 1703 C C . ASP B 1 54 ? 4.617 -19.547 13.328 1 90.44 54 ASP B C 1
ATOM 1705 O O . ASP B 1 54 ? 4.203 -19.906 14.43 1 90.44 54 ASP B O 1
ATOM 1709 N N . ASN B 1 55 ? 4.34 -20.234 12.266 1 91.31 55 ASN B N 1
ATOM 1710 C CA . ASN B 1 55 ? 3.801 -21.594 12.195 1 91.31 55 ASN B CA 1
ATOM 1711 C C . ASN B 1 55 ? 2.289 -21.609 12.391 1 91.31 55 ASN B C 1
ATOM 1713 O O . ASN B 1 55 ? 1.679 -22.672 12.484 1 91.31 55 ASN B O 1
ATOM 1717 N N . SER B 1 56 ? 1.769 -20.453 12.539 1 94.06 56 SER B N 1
ATOM 1718 C CA . SER B 1 56 ? 0.311 -20.391 12.492 1 94.06 56 SER B CA 1
ATOM 1719 C C . SER B 1 56 ? -0.207 -20.672 11.086 1 94.06 56 SER B C 1
ATOM 1721 O O . SER B 1 56 ? 0.538 -20.562 10.109 1 94.06 56 SER B O 1
ATOM 1723 N N . THR B 1 57 ? -1.495 -21.125 11.055 1 92.38 57 THR B N 1
ATOM 1724 C CA . THR B 1 57 ? -2.037 -21.5 9.758 1 92.38 57 THR B CA 1
ATOM 1725 C C . THR B 1 57 ? -3.23 -20.625 9.391 1 92.38 57 THR B C 1
ATOM 1727 O O . THR B 1 57 ? -3.906 -20.094 10.273 1 92.38 57 THR B O 1
ATOM 1730 N N . ALA B 1 58 ? -3.338 -20.312 8.109 1 92.94 58 ALA B N 1
ATOM 1731 C CA . ALA B 1 58 ? -4.473 -19.562 7.574 1 92.94 58 ALA B CA 1
ATOM 1732 C C . ALA B 1 58 ? -4.859 -20.062 6.191 1 92.94 58 ALA B C 1
ATOM 1734 O O . ALA B 1 58 ? -4.051 -20.703 5.504 1 92.94 58 ALA B O 1
ATOM 1735 N N . PRO B 1 59 ? -6.09 -19.875 5.891 1 88.31 59 PRO B N 1
ATOM 1736 C CA . PRO B 1 59 ? -6.473 -20.266 4.527 1 88.31 59 PRO B CA 1
ATOM 1737 C C . PRO B 1 59 ? -5.836 -19.375 3.463 1 88.31 59 PRO B C 1
ATOM 1739 O O . PRO B 1 59 ? -5.582 -18.188 3.709 1 88.31 59 PRO B O 1
ATOM 1742 N N . PHE B 1 60 ? -5.574 -20 2.342 1 89.69 60 PHE B N 1
ATOM 1743 C CA . PHE B 1 60 ? -5.086 -19.234 1.197 1 89.69 60 PHE B CA 1
ATOM 1744 C C . PHE B 1 60 ? -6.09 -18.156 0.8 1 89.69 60 PHE B C 1
ATOM 1746 O O . PHE B 1 60 ? -7.293 -18.406 0.745 1 89.69 60 PHE B O 1
ATOM 1753 N N . ASP B 1 61 ? -5.562 -16.938 0.613 1 90.12 61 ASP B N 1
ATOM 1754 C CA . ASP B 1 61 ? -6.375 -15.789 0.255 1 90.12 61 ASP B CA 1
ATOM 1755 C C . ASP B 1 61 ? -5.84 -15.102 -1.002 1 90.12 61 ASP B C 1
ATOM 1757 O O . ASP B 1 61 ? -4.828 -14.398 -0.95 1 90.12 61 ASP B O 1
ATOM 1761 N N . ARG B 1 62 ? -6.547 -15.211 -2.043 1 88.44 62 ARG B N 1
ATOM 1762 C CA . ARG B 1 62 ? -6.156 -14.633 -3.326 1 88.44 62 ARG B CA 1
ATOM 1763 C C . ARG B 1 62 ? -6.059 -13.117 -3.238 1 88.44 62 ARG B C 1
ATOM 1765 O O . ARG B 1 62 ? -5.188 -12.508 -3.865 1 88.44 62 ARG B O 1
ATOM 1772 N N . LYS B 1 63 ? -6.93 -12.516 -2.492 1 91.62 63 LYS B N 1
ATOM 1773 C CA . LYS B 1 63 ? -6.957 -11.062 -2.35 1 91.62 63 LYS B CA 1
ATOM 1774 C C . LYS B 1 63 ? -5.668 -10.547 -1.713 1 91.62 63 LYS B C 1
ATOM 1776 O O . LYS B 1 63 ? -5.191 -9.469 -2.055 1 91.62 63 LYS B O 1
ATOM 1781 N N . LYS B 1 64 ? -5.129 -11.305 -0.797 1 93.12 64 LYS B N 1
ATOM 1782 C CA . LYS B 1 64 ? -3.875 -10.922 -0.152 1 93.12 64 LYS B CA 1
ATOM 1783 C C . LYS B 1 64 ? -2.736 -10.836 -1.165 1 93.12 64 LYS B C 1
ATOM 1785 O O . LYS B 1 64 ? -1.916 -9.922 -1.108 1 93.12 64 LYS B O 1
ATOM 1790 N N . ILE B 1 65 ? -2.738 -11.75 -2.086 1 94.06 65 ILE B N 1
ATOM 1791 C CA . ILE B 1 65 ? -1.715 -11.773 -3.125 1 94.06 65 ILE B CA 1
ATOM 1792 C C . ILE B 1 65 ? -1.906 -10.586 -4.066 1 94.06 65 ILE B C 1
ATOM 1794 O O . ILE B 1 65 ? -0.956 -9.852 -4.352 1 94.06 65 ILE B O 1
ATOM 1798 N N . TYR B 1 66 ? -3.107 -10.391 -4.434 1 94.12 66 TYR B N 1
ATOM 1799 C CA . TYR B 1 66 ? -3.428 -9.289 -5.336 1 94.12 66 TYR B CA 1
ATOM 1800 C C . TYR B 1 66 ? -3.045 -7.949 -4.723 1 94.1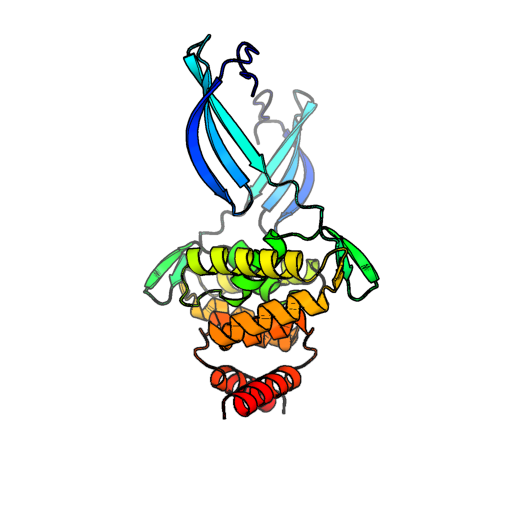2 66 TYR B C 1
ATOM 1802 O O . TYR B 1 66 ? -2.41 -7.121 -5.375 1 94.12 66 TYR B O 1
ATOM 1810 N N . ASN B 1 67 ? -3.426 -7.773 -3.477 1 93.94 67 ASN B N 1
ATOM 1811 C CA . ASN B 1 67 ? -3.137 -6.52 -2.787 1 93.94 67 ASN B CA 1
ATOM 1812 C C . ASN B 1 67 ? -1.634 -6.297 -2.639 1 93.94 67 ASN B C 1
ATOM 1814 O O . ASN B 1 67 ? -1.152 -5.172 -2.787 1 93.94 67 ASN B O 1
ATOM 1818 N N . GLY B 1 68 ? -0.953 -7.363 -2.297 1 94.94 68 GLY B N 1
ATOM 1819 C CA . GLY B 1 68 ? 0.492 -7.258 -2.17 1 94.94 68 GLY B CA 1
ATOM 1820 C C . GLY B 1 68 ? 1.174 -6.82 -3.453 1 94.94 68 GLY B C 1
ATOM 1821 O O . GLY B 1 68 ? 2.031 -5.934 -3.436 1 94.94 68 GLY B O 1
ATOM 1822 N N . ILE B 1 69 ? 0.737 -7.379 -4.547 1 96.25 69 ILE B N 1
ATOM 1823 C CA . ILE B 1 69 ? 1.33 -7.074 -5.844 1 96.25 69 ILE B CA 1
ATOM 1824 C C . ILE B 1 69 ? 0.945 -5.66 -6.27 1 96.25 69 ILE B C 1
ATOM 1826 O O . ILE B 1 69 ? 1.799 -4.879 -6.695 1 96.25 69 ILE B O 1
ATOM 1830 N N . THR B 1 70 ? -0.276 -5.32 -6.109 1 94.81 70 THR B N 1
ATOM 1831 C CA . THR B 1 70 ? -0.754 -4.02 -6.57 1 94.81 70 THR B CA 1
ATOM 1832 C C . THR B 1 70 ? -0.14 -2.895 -5.742 1 94.81 70 THR B C 1
ATOM 1834 O O . THR B 1 70 ? 0.142 -1.814 -6.266 1 94.81 70 THR B O 1
ATOM 1837 N N . ARG B 1 71 ? 0.088 -3.152 -4.465 1 94.88 71 ARG B N 1
ATOM 1838 C CA . ARG B 1 71 ? 0.755 -2.16 -3.629 1 94.88 71 ARG B CA 1
ATOM 1839 C C . ARG B 1 71 ? 2.158 -1.86 -4.145 1 94.88 71 ARG B C 1
ATOM 1841 O O . ARG B 1 71 ? 2.609 -0.714 -4.102 1 94.88 71 ARG B O 1
ATOM 1848 N N . ALA B 1 72 ? 2.771 -2.836 -4.621 1 97.19 72 ALA B N 1
ATOM 1849 C CA . ALA B 1 72 ? 4.137 -2.691 -5.121 1 97.19 72 ALA B CA 1
ATOM 1850 C C . ALA B 1 72 ? 4.148 -1.993 -6.48 1 97.19 72 ALA B C 1
ATOM 1852 O O . ALA B 1 72 ? 5.191 -1.507 -6.926 1 97.19 72 ALA B O 1
ATOM 1853 N N . LEU B 1 73 ? 2.957 -1.918 -7.098 1 96.81 73 LEU B N 1
ATOM 1854 C CA . LEU B 1 73 ? 2.898 -1.402 -8.461 1 96.81 73 LEU B CA 1
ATOM 1855 C C . LEU B 1 73 ? 2.25 -0.023 -8.492 1 96.81 73 LEU B C 1
ATOM 1857 O O . LEU B 1 73 ? 1.915 0.486 -9.562 1 96.81 73 LEU B O 1
ATOM 1861 N N . VAL B 1 74 ? 2.072 0.553 -7.305 1 93.94 74 VAL B N 1
ATOM 1862 C CA . VAL B 1 74 ? 1.485 1.886 -7.219 1 93.94 74 VAL B CA 1
ATOM 1863 C C . VAL B 1 74 ? 2.299 2.863 -8.062 1 93.94 74 VAL B C 1
ATOM 1865 O O . VAL B 1 74 ? 3.525 2.926 -7.949 1 93.94 74 VAL B O 1
ATOM 1868 N N . LYS B 1 75 ? 1.587 3.617 -8.977 1 92 75 LYS B N 1
ATOM 1869 C CA . LYS B 1 75 ? 2.117 4.66 -9.844 1 92 75 LYS B CA 1
ATOM 1870 C C . LYS B 1 75 ? 3.096 4.082 -10.867 1 92 75 LYS B C 1
ATOM 1872 O O . LYS B 1 75 ? 3.967 4.793 -11.367 1 92 75 LYS B O 1
ATOM 1877 N N . ARG B 1 76 ? 3.088 2.721 -11.016 1 95 76 ARG B N 1
ATOM 1878 C CA . ARG B 1 76 ? 3.811 2.057 -12.094 1 95 76 ARG B CA 1
ATOM 1879 C C . ARG B 1 76 ? 2.908 1.835 -13.305 1 95 76 ARG B C 1
ATOM 1881 O O . ARG B 1 76 ? 1.687 1.966 -13.203 1 95 76 ARG B O 1
ATOM 1888 N N . LYS B 1 77 ? 3.566 1.652 -14.438 1 90.94 77 LYS B N 1
ATOM 1889 C CA . LYS B 1 77 ? 2.795 1.343 -15.641 1 90.94 77 LYS B CA 1
ATOM 1890 C C . LYS B 1 77 ? 2.545 -0.158 -15.758 1 90.94 77 LYS B C 1
ATOM 1892 O O . LYS B 1 77 ? 3.488 -0.943 -15.875 1 90.94 77 LYS B O 1
ATOM 1897 N N . TYR B 1 78 ? 1.253 -0.532 -15.633 1 88.62 78 TYR B N 1
ATOM 1898 C CA . TYR B 1 78 ? 0.912 -1.942 -15.781 1 88.62 78 TYR B CA 1
ATOM 1899 C C . TYR B 1 78 ? -0.552 -2.109 -16.172 1 88.62 78 TYR B C 1
ATOM 1901 O O . TYR B 1 78 ? -1.352 -1.184 -16.016 1 88.62 78 TYR B O 1
ATOM 1909 N N . ASN B 1 79 ? -0.906 -3.209 -16.719 1 87.81 79 ASN B N 1
ATOM 1910 C CA . ASN B 1 79 ? -2.277 -3.576 -17.062 1 87.81 79 ASN B CA 1
ATOM 1911 C C . ASN B 1 79 ? -2.936 -4.379 -15.938 1 87.81 79 ASN B C 1
ATOM 1913 O O . ASN B 1 79 ? -2.441 -5.441 -15.555 1 87.81 79 ASN B O 1
ATOM 1917 N N . ALA B 1 80 ? -4.016 -3.863 -15.43 1 85.31 80 ALA B N 1
ATOM 1918 C CA . ALA B 1 80 ? -4.711 -4.504 -14.312 1 85.31 80 ALA B CA 1
ATOM 1919 C C . ALA B 1 80 ? -5.082 -5.945 -14.656 1 85.31 80 ALA B C 1
ATOM 1921 O O . ALA B 1 80 ? -5.035 -6.824 -13.789 1 85.31 80 ALA B O 1
ATOM 1922 N N . ASN B 1 81 ? -5.422 -6.125 -15.867 1 83.06 81 ASN B N 1
ATOM 1923 C CA . ASN B 1 81 ? -5.785 -7.473 -16.297 1 83.06 81 ASN B CA 1
ATOM 1924 C C . ASN B 1 81 ? -4.59 -8.422 -16.234 1 83.06 81 ASN B C 1
ATOM 1926 O O . ASN B 1 81 ? -4.742 -9.594 -15.898 1 83.06 81 ASN B O 1
ATOM 1930 N N . ASP B 1 82 ? -3.455 -7.875 -16.516 1 87.56 82 ASP B N 1
ATOM 1931 C CA . ASP B 1 82 ? -2.236 -8.672 -16.453 1 87.56 82 ASP B CA 1
ATOM 1932 C C . ASP B 1 82 ? -1.966 -9.133 -15.016 1 87.56 82 ASP B C 1
ATOM 1934 O O . ASP B 1 82 ? -1.516 -10.266 -14.797 1 87.56 82 ASP B O 1
ATOM 1938 N N . ILE B 1 83 ? -2.314 -8.227 -14.086 1 91.94 83 ILE B N 1
ATOM 1939 C CA . ILE B 1 83 ? -2.061 -8.547 -12.688 1 91.94 83 ILE B CA 1
ATOM 1940 C C . ILE B 1 83 ? -3.068 -9.594 -12.211 1 91.94 83 ILE B C 1
ATOM 1942 O O . ILE B 1 83 ? -2.717 -10.508 -11.461 1 91.94 83 ILE B O 1
ATOM 1946 N N . ARG B 1 84 ? -4.297 -9.508 -12.609 1 86.75 84 ARG B N 1
ATOM 1947 C CA . ARG B 1 84 ? -5.301 -10.508 -12.281 1 86.75 84 ARG B CA 1
ATOM 1948 C C . ARG B 1 84 ? -4.906 -11.883 -12.828 1 86.75 84 ARG B C 1
ATOM 1950 O O . ARG B 1 84 ? -5.031 -12.891 -12.133 1 86.75 84 ARG B O 1
ATOM 1957 N N . ASP B 1 85 ? -4.441 -11.859 -14.047 1 86.06 85 ASP B N 1
ATOM 1958 C CA . ASP B 1 85 ? -3.984 -13.094 -14.672 1 86.06 85 ASP B CA 1
ATOM 1959 C C . ASP B 1 85 ? -2.785 -13.68 -13.922 1 86.06 85 ASP B C 1
ATOM 1961 O O . ASP B 1 85 ? -2.697 -14.891 -13.734 1 86.06 85 ASP B O 1
ATOM 1965 N N . LEU B 1 86 ? -1.906 -12.805 -13.516 1 89.69 86 LEU B N 1
ATOM 1966 C CA . LEU B 1 86 ? -0.731 -13.234 -12.766 1 89.69 86 LEU B CA 1
ATOM 1967 C C . LEU B 1 86 ? -1.137 -13.906 -11.461 1 89.69 86 LEU B C 1
ATOM 1969 O O . LEU B 1 86 ? -0.607 -14.961 -11.109 1 89.69 86 LEU B O 1
ATOM 1973 N N . VAL B 1 87 ? -2.08 -13.367 -10.711 1 91.25 87 VAL B N 1
ATOM 1974 C CA . VAL B 1 87 ? -2.551 -13.906 -9.445 1 91.25 87 VAL B CA 1
ATOM 1975 C C . VAL B 1 87 ? -3.203 -15.266 -9.664 1 91.25 87 VAL B C 1
ATOM 1977 O O . VAL B 1 87 ? -3.002 -16.203 -8.883 1 91.25 87 VAL B O 1
ATOM 1980 N N . ALA B 1 88 ? -3.934 -15.367 -10.773 1 84.25 88 ALA B N 1
ATOM 1981 C CA . ALA B 1 88 ? -4.555 -16.641 -11.125 1 84.25 88 ALA B CA 1
ATOM 1982 C C . ALA B 1 88 ? -3.498 -17.703 -11.406 1 84.25 88 ALA B C 1
ATOM 1984 O O . ALA B 1 88 ? -3.619 -18.844 -10.945 1 84.25 88 ALA B O 1
ATOM 1985 N N . ASP B 1 89 ? -2.506 -17.312 -12.102 1 84.19 89 ASP B N 1
ATOM 1986 C CA . ASP B 1 89 ? -1.416 -18.234 -12.43 1 84.19 89 ASP B CA 1
ATOM 1987 C C . ASP B 1 89 ? -0.704 -18.719 -11.172 1 84.19 89 ASP B C 1
ATOM 1989 O O . ASP B 1 89 ? -0.37 -19.891 -11.062 1 84.19 89 ASP B O 1
ATOM 1993 N N . ILE B 1 90 ? -0.444 -17.797 -10.273 1 88.31 90 ILE B N 1
ATOM 1994 C CA . ILE B 1 90 ? 0.216 -18.141 -9.016 1 88.31 90 ILE B CA 1
ATOM 1995 C C . ILE B 1 90 ? -0.646 -19.125 -8.227 1 88.31 90 ILE B C 1
ATOM 1997 O O . ILE B 1 90 ? -0.136 -20.094 -7.668 1 88.31 90 ILE B O 1
ATOM 2001 N N . GLU B 1 91 ? -1.924 -18.875 -8.195 1 85.19 91 GLU B N 1
ATOM 2002 C CA . GLU B 1 91 ? -2.844 -19.766 -7.496 1 85.19 91 GLU B CA 1
ATOM 2003 C C . GLU B 1 91 ? -2.822 -21.172 -8.102 1 85.19 91 GLU B C 1
ATOM 2005 O O . GLU B 1 91 ? -2.807 -22.172 -7.379 1 85.19 91 GLU B O 1
ATOM 2010 N N . ILE B 1 92 ? -2.82 -21.219 -9.398 1 81.31 92 ILE B N 1
ATOM 2011 C CA . ILE B 1 92 ? -2.779 -22.5 -10.102 1 81.31 92 ILE B CA 1
ATOM 2012 C C . ILE B 1 92 ? -1.489 -23.234 -9.758 1 81.31 92 ILE B C 1
ATOM 2014 O O . ILE B 1 92 ? -1.514 -24.438 -9.461 1 81.31 92 ILE B O 1
ATOM 2018 N N . GLU B 1 93 ? -0.386 -22.484 -9.781 1 83.06 93 GLU B N 1
ATOM 2019 C CA . GLU B 1 93 ? 0.911 -23.078 -9.453 1 83.06 93 GLU B CA 1
ATOM 2020 C C . GLU B 1 93 ? 0.921 -23.641 -8.031 1 83.06 93 GLU B C 1
ATOM 2022 O O . GLU B 1 93 ? 1.457 -24.719 -7.797 1 83.06 93 GLU B O 1
ATOM 2027 N N . ILE B 1 94 ? 0.318 -22.922 -7.117 1 86.44 94 ILE B N 1
ATOM 2028 C CA . ILE B 1 94 ? 0.264 -23.344 -5.723 1 86.44 94 ILE B CA 1
ATOM 2029 C C . ILE B 1 94 ? -0.58 -24.609 -5.605 1 86.44 94 ILE B C 1
ATOM 2031 O O . ILE B 1 94 ? -0.199 -25.562 -4.91 1 86.44 94 ILE B O 1
ATOM 2035 N N . ARG B 1 95 ? -1.631 -24.672 -6.273 1 80.56 95 ARG B N 1
ATOM 2036 C CA . ARG B 1 95 ? -2.549 -25.812 -6.199 1 80.56 95 ARG B CA 1
ATOM 2037 C C . ARG B 1 95 ? -1.93 -27.047 -6.824 1 80.56 95 ARG B C 1
ATOM 2039 O O . ARG B 1 95 ? -2.162 -28.172 -6.355 1 80.56 95 ARG B O 1
ATOM 2046 N N . GLU B 1 96 ? -1.214 -26.844 -7.816 1 78.94 96 GLU B N 1
ATOM 2047 C CA . GLU B 1 96 ? -0.591 -27.969 -8.516 1 78.94 96 GLU B CA 1
ATOM 2048 C C . GLU B 1 96 ? 0.557 -28.562 -7.699 1 78.94 96 GLU B C 1
ATOM 2050 O O . GLU B 1 96 ? 0.744 -29.781 -7.672 1 78.94 96 GLU B O 1
ATOM 2055 N N . LYS B 1 97 ? 1.278 -27.656 -7.086 1 82.06 97 LYS B N 1
ATOM 2056 C CA . LYS B 1 97 ? 2.527 -28.078 -6.461 1 82.06 97 LYS B CA 1
ATOM 2057 C C . LYS B 1 97 ? 2.322 -28.375 -4.977 1 82.06 97 LYS B C 1
ATOM 2059 O O . LYS B 1 97 ? 3.078 -29.141 -4.387 1 82.06 97 LYS B O 1
ATOM 2064 N N . TYR B 1 98 ? 1.264 -27.703 -4.43 1 73.44 98 TYR B N 1
ATOM 2065 C CA . TYR B 1 98 ? 1.144 -27.797 -2.979 1 73.44 98 TYR B CA 1
ATOM 2066 C C . TYR B 1 98 ? -0.2 -28.391 -2.578 1 73.44 98 TYR B C 1
ATOM 2068 O O . TYR B 1 98 ? -1.253 -27.828 -2.887 1 73.44 98 TYR B O 1
ATOM 2076 N N . SER B 1 99 ? -0.335 -29.641 -2.332 1 66.5 99 SER B N 1
ATOM 2077 C CA . SER B 1 99 ? -1.57 -30.375 -2.07 1 66.5 99 SER B CA 1
ATOM 2078 C C . SER B 1 99 ? -2.166 -29.984 -0.719 1 66.5 99 SER B C 1
ATOM 2080 O O . SER B 1 99 ? -3.387 -29.938 -0.564 1 66.5 99 SER B O 1
ATOM 2082 N N . LYS B 1 100 ? -1.372 -29.797 0.345 1 68.88 100 LYS B N 1
ATOM 2083 C CA . LYS B 1 100 ? -1.998 -29.672 1.659 1 68.88 100 LYS B CA 1
ATOM 2084 C C . LYS B 1 100 ? -1.623 -28.359 2.336 1 68.88 100 LYS B C 1
ATOM 2086 O O . LYS B 1 100 ? -2.361 -27.859 3.188 1 68.88 100 LYS B O 1
ATOM 2091 N N . GLY B 1 101 ? -0.518 -27.734 1.853 1 84.94 101 GLY B N 1
ATOM 2092 C CA . GLY B 1 101 ? -0.101 -26.531 2.555 1 84.94 101 GLY B CA 1
ATOM 2093 C C . GLY B 1 101 ? 1.117 -25.875 1.938 1 84.94 101 GLY B C 1
ATOM 2094 O O . GLY B 1 101 ? 1.953 -26.547 1.329 1 84.94 101 GLY B O 1
ATOM 2095 N N . ILE B 1 102 ? 1.073 -24.656 1.948 1 92.75 102 ILE B N 1
ATOM 2096 C CA . ILE B 1 102 ? 2.205 -23.891 1.421 1 92.75 102 ILE B CA 1
ATOM 2097 C C . ILE B 1 102 ? 2.676 -22.891 2.461 1 92.75 102 ILE B C 1
ATOM 2099 O O . ILE B 1 102 ? 1.863 -22.297 3.18 1 92.75 102 ILE B O 1
ATOM 2103 N N . ARG B 1 103 ? 3.984 -22.844 2.543 1 93.69 103 ARG B N 1
ATOM 2104 C CA . ARG B 1 103 ? 4.535 -21.844 3.453 1 93.69 103 ARG B CA 1
ATOM 2105 C C . ARG B 1 103 ? 4.371 -20.438 2.885 1 93.69 103 ARG B C 1
ATOM 2107 O O . ARG B 1 103 ? 4.523 -20.219 1.68 1 93.69 103 ARG B O 1
ATOM 2114 N N . SER B 1 104 ? 4.094 -19.438 3.756 1 93.94 104 SER B N 1
ATOM 2115 C CA . SER B 1 104 ? 3.967 -18.047 3.33 1 93.94 104 SER B CA 1
ATOM 2116 C C . SER B 1 104 ? 5.227 -17.562 2.611 1 93.94 104 SER B C 1
ATOM 2118 O O . SER B 1 104 ? 5.145 -16.797 1.658 1 93.94 104 SER B O 1
ATOM 2120 N N . THR B 1 105 ? 6.387 -18.141 3.002 1 94 105 THR B N 1
ATOM 2121 C CA . THR B 1 105 ? 7.668 -17.766 2.41 1 94 105 THR B CA 1
ATOM 2122 C C . THR B 1 105 ? 7.742 -18.219 0.954 1 94 105 THR B C 1
ATOM 2124 O O . THR B 1 105 ? 8.32 -17.531 0.113 1 94 105 THR B O 1
ATOM 2127 N N . GLU B 1 106 ? 7.156 -19.281 0.662 1 93.19 106 GLU B N 1
ATOM 2128 C CA . GLU B 1 106 ? 7.145 -19.781 -0.71 1 93.19 106 GLU B CA 1
ATOM 2129 C C . GLU B 1 106 ? 6.266 -18.922 -1.606 1 93.19 106 GLU B C 1
ATOM 2131 O O . GLU B 1 106 ? 6.594 -18.688 -2.771 1 93.19 106 GLU B O 1
ATOM 2136 N N . ILE B 1 107 ? 5.164 -18.5 -1.093 1 94.19 107 ILE B N 1
ATOM 2137 C CA . ILE B 1 107 ? 4.273 -17.609 -1.833 1 94.19 107 ILE B CA 1
ATOM 2138 C C . ILE B 1 107 ? 4.996 -16.312 -2.168 1 94.19 107 ILE B C 1
ATOM 2140 O O . ILE B 1 107 ? 4.957 -15.844 -3.311 1 94.19 107 ILE B O 1
ATOM 2144 N N . GLY B 1 108 ? 5.637 -15.75 -1.1 1 95.38 108 GLY B N 1
ATOM 2145 C CA . GLY B 1 108 ? 6.414 -14.539 -1.314 1 95.38 108 GLY B CA 1
ATOM 2146 C C . GLY B 1 108 ? 7.473 -14.688 -2.391 1 95.38 108 GLY B C 1
ATOM 2147 O O . GLY B 1 108 ? 7.645 -13.805 -3.23 1 95.38 108 GLY B O 1
ATOM 2148 N N . GLU B 1 109 ? 8.117 -15.797 -2.383 1 94.19 109 GLU B N 1
ATOM 2149 C CA . GLU B 1 109 ? 9.156 -16.062 -3.373 1 94.19 109 GLU B CA 1
ATOM 2150 C C . GLU B 1 109 ? 8.57 -16.156 -4.777 1 94.19 109 GLU B C 1
ATOM 2152 O O . GLU B 1 109 ? 9.18 -15.688 -5.742 1 94.19 109 GLU B O 1
ATOM 2157 N N . LEU B 1 110 ? 7.441 -16.797 -4.883 1 93.25 110 LEU B N 1
ATOM 2158 C CA . LEU B 1 110 ? 6.766 -16.906 -6.172 1 93.25 110 LEU B CA 1
ATOM 2159 C C . LEU B 1 110 ? 6.406 -15.531 -6.719 1 93.25 110 LEU B C 1
ATOM 2161 O O . LEU B 1 110 ? 6.598 -15.258 -7.906 1 93.25 110 LEU B O 1
ATOM 2165 N N . ILE B 1 111 ? 5.906 -14.695 -5.832 1 95.62 111 ILE B N 1
ATOM 2166 C CA . ILE B 1 111 ? 5.516 -13.344 -6.227 1 95.62 111 ILE B CA 1
ATOM 2167 C C . ILE B 1 111 ? 6.742 -12.562 -6.695 1 95.62 111 ILE B C 1
ATOM 2169 O O . ILE B 1 111 ? 6.707 -11.906 -7.734 1 95.62 111 ILE B O 1
ATOM 2173 N N . LEU B 1 112 ? 7.82 -12.664 -5.93 1 95.69 112 LEU B N 1
ATOM 2174 C CA . LEU B 1 112 ? 9.047 -11.945 -6.254 1 95.69 112 LEU B CA 1
ATOM 2175 C C . LEU B 1 112 ? 9.57 -12.359 -7.629 1 95.69 112 LEU B C 1
ATOM 2177 O O . LEU B 1 112 ? 9.984 -11.508 -8.422 1 95.69 112 LEU B O 1
ATOM 2181 N N . LYS B 1 113 ? 9.508 -13.57 -7.887 1 92.75 113 LYS B N 1
ATOM 2182 C CA . LYS B 1 113 ? 9.984 -14.086 -9.164 1 92.75 113 LYS B CA 1
ATOM 2183 C C . LYS B 1 113 ? 9.227 -13.453 -10.328 1 92.75 113 LYS B C 1
ATOM 2185 O O . LYS B 1 113 ? 9.828 -13.031 -11.312 1 92.75 113 LYS B O 1
ATOM 2190 N N . HIS B 1 114 ? 7.941 -13.414 -10.172 1 92 114 HIS B N 1
ATOM 2191 C CA . HIS B 1 114 ? 7.121 -12.844 -11.234 1 92 114 HIS B CA 1
ATOM 2192 C C . HIS B 1 114 ? 7.32 -11.336 -11.336 1 92 114 HIS B C 1
ATOM 2194 O O . HIS B 1 114 ? 7.383 -10.789 -12.438 1 92 114 HIS B O 1
ATOM 2200 N N . LEU B 1 115 ? 7.461 -10.602 -10.203 1 93.69 115 LEU B N 1
ATOM 2201 C CA . LEU B 1 115 ? 7.605 -9.148 -10.188 1 93.69 115 LEU B CA 1
ATOM 2202 C C . LEU B 1 115 ? 8.93 -8.734 -10.812 1 93.69 115 LEU B C 1
ATOM 2204 O O . LEU B 1 115 ? 9.023 -7.668 -11.43 1 93.69 115 LEU B O 1
ATOM 2208 N N . LEU B 1 116 ? 9.938 -9.562 -10.602 1 92.38 116 LEU B N 1
ATOM 2209 C CA . LEU B 1 116 ? 11.234 -9.234 -11.164 1 92.38 116 LEU B CA 1
ATOM 2210 C C . LEU B 1 116 ? 11.148 -9.086 -12.68 1 92.38 116 LEU B C 1
ATOM 2212 O O . LEU B 1 116 ? 11.797 -8.219 -13.266 1 92.38 116 LEU B O 1
ATOM 2216 N N . ASP B 1 117 ? 10.289 -9.914 -13.297 1 89.5 117 ASP B N 1
ATOM 2217 C CA . ASP B 1 117 ? 10.117 -9.906 -14.742 1 89.5 117 ASP B CA 1
ATOM 2218 C C . ASP B 1 117 ? 9.234 -8.742 -15.188 1 89.5 117 ASP B C 1
ATOM 2220 O O . ASP B 1 117 ? 9.367 -8.25 -16.312 1 89.5 117 ASP B O 1
ATOM 2224 N N . ILE B 1 118 ? 8.438 -8.312 -14.344 1 91.06 118 ILE B N 1
ATOM 2225 C CA . ILE B 1 118 ? 7.434 -7.309 -14.695 1 91.06 118 ILE B CA 1
ATOM 2226 C C . ILE B 1 118 ? 7.992 -5.91 -14.453 1 91.06 118 ILE B C 1
ATOM 2228 O O . ILE B 1 118 ? 7.891 -5.031 -15.312 1 91.06 118 ILE B O 1
ATOM 2232 N N . ASP B 1 119 ? 8.617 -5.695 -13.273 1 95.31 119 ASP B N 1
ATOM 2233 C CA . ASP B 1 119 ? 9.055 -4.371 -12.859 1 95.31 119 ASP B CA 1
ATOM 2234 C C . ASP B 1 119 ? 10.055 -4.461 -11.703 1 95.31 119 ASP B C 1
ATOM 2236 O O . ASP B 1 119 ? 9.711 -4.902 -10.609 1 95.31 119 ASP B O 1
ATOM 2240 N N 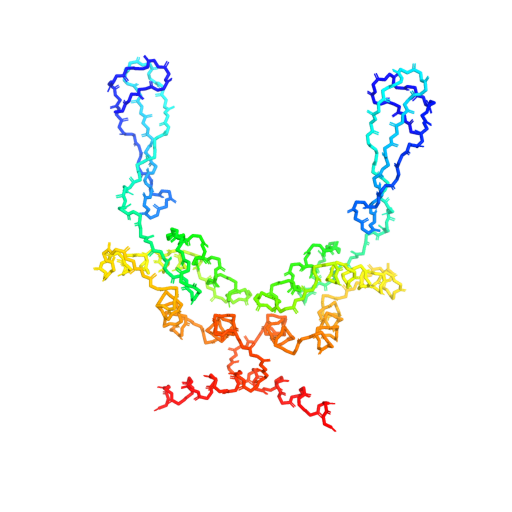. GLU B 1 120 ? 11.234 -3.975 -11.906 1 95.88 120 GLU B N 1
ATOM 2241 C CA . GLU B 1 120 ? 12.289 -4.113 -10.914 1 95.88 120 GLU B CA 1
ATOM 2242 C C . GLU B 1 120 ? 12.016 -3.232 -9.695 1 95.88 120 GLU B C 1
ATOM 2244 O O . GLU B 1 120 ? 12.359 -3.598 -8.57 1 95.88 120 GLU B O 1
ATOM 2249 N N . VAL B 1 121 ? 11.422 -2.076 -9.938 1 97.62 121 VAL B N 1
ATOM 2250 C CA . VAL B 1 121 ? 11.094 -1.188 -8.828 1 97.62 121 VAL B CA 1
ATOM 2251 C C . VAL B 1 121 ? 10.039 -1.84 -7.941 1 97.62 121 VAL B C 1
ATOM 2253 O O . VAL B 1 121 ? 10.18 -1.871 -6.715 1 97.62 121 VAL B O 1
ATOM 2256 N N . ALA B 1 122 ? 9.023 -2.377 -8.578 1 97.69 122 ALA B N 1
ATOM 2257 C CA . ALA B 1 122 ? 7.977 -3.076 -7.832 1 97.69 122 ALA B CA 1
ATOM 2258 C C . ALA B 1 122 ? 8.547 -4.27 -7.078 1 97.69 122 ALA B C 1
ATOM 2260 O O . ALA B 1 122 ? 8.102 -4.582 -5.969 1 97.69 122 ALA B O 1
ATOM 2261 N N . TYR B 1 123 ? 9.516 -4.926 -7.719 1 97.38 123 TYR B N 1
ATOM 2262 C CA . TYR B 1 123 ? 10.195 -6.031 -7.062 1 97.38 123 TYR B CA 1
ATOM 2263 C C . TYR B 1 123 ? 10.812 -5.586 -5.742 1 97.38 123 TYR B C 1
ATOM 2265 O O . TYR B 1 123 ? 10.617 -6.23 -4.707 1 97.38 123 TYR B O 1
ATOM 2273 N N . VAL B 1 124 ? 11.531 -4.465 -5.73 1 98.31 124 VAL B N 1
ATOM 2274 C CA . VAL B 1 124 ? 12.219 -3.979 -4.539 1 98.31 124 VAL B CA 1
ATOM 2275 C C . VAL B 1 124 ? 11.195 -3.559 -3.486 1 98.31 124 VAL B C 1
ATOM 2277 O O . VAL B 1 124 ? 11.383 -3.82 -2.295 1 98.31 124 VAL B O 1
ATOM 2280 N N . ARG B 1 125 ? 10.109 -2.842 -3.881 1 98.06 125 ARG B N 1
ATOM 2281 C CA . ARG B 1 125 ? 9.062 -2.42 -2.951 1 98.06 125 ARG B CA 1
ATOM 2282 C C . ARG B 1 125 ? 8.438 -3.619 -2.25 1 98.06 125 ARG B C 1
ATOM 2284 O O . ARG B 1 125 ? 8.266 -3.613 -1.029 1 98.06 125 ARG B O 1
ATOM 2291 N N . PHE B 1 126 ? 8.156 -4.695 -3.047 1 98.06 126 PHE B N 1
ATOM 2292 C CA . PHE B 1 126 ? 7.578 -5.902 -2.461 1 98.06 126 PHE B CA 1
ATOM 2293 C C . PHE B 1 126 ? 8.586 -6.594 -1.551 1 98.06 126 PHE B C 1
ATOM 2295 O O . PHE B 1 126 ? 8.242 -7.016 -0.445 1 98.06 126 PHE B O 1
ATOM 2302 N N . ALA B 1 127 ? 9.789 -6.723 -2.008 1 97.88 127 ALA B N 1
ATOM 2303 C CA . ALA B 1 127 ? 10.836 -7.398 -1.25 1 97.88 127 ALA B CA 1
ATOM 2304 C C . ALA B 1 127 ? 11.062 -6.723 0.101 1 97.88 127 ALA B C 1
ATOM 2306 O O . ALA B 1 127 ? 11.32 -7.395 1.102 1 97.88 127 ALA B O 1
ATOM 2307 N N . SER B 1 128 ? 10.945 -5.422 0.067 1 97.88 128 SER B N 1
ATOM 2308 C CA . SER B 1 128 ? 11.211 -4.684 1.298 1 97.88 128 SER B CA 1
ATOM 2309 C C . SER B 1 128 ? 10.172 -5.004 2.367 1 97.88 128 SER B C 1
ATOM 2311 O O . SER B 1 128 ? 10.477 -5 3.561 1 97.88 128 SER B O 1
ATOM 2313 N N . VAL B 1 129 ? 8.898 -5.266 1.974 1 96.25 129 VAL B N 1
ATOM 2314 C CA . VAL B 1 129 ? 7.824 -5.621 2.898 1 96.25 129 VAL B CA 1
ATOM 2315 C C . VAL B 1 129 ? 7.926 -7.098 3.266 1 96.25 129 VAL B C 1
ATOM 2317 O O . VAL B 1 129 ? 7.934 -7.453 4.445 1 96.25 129 VAL B O 1
ATOM 2320 N N . TYR B 1 130 ? 8.109 -7.891 2.221 1 94.38 130 TYR B N 1
ATOM 2321 C CA . TYR B 1 130 ? 8.086 -9.336 2.375 1 94.38 130 TYR B CA 1
ATOM 2322 C C . TYR B 1 130 ? 9.258 -9.82 3.213 1 94.38 130 TYR B C 1
ATOM 2324 O O . TYR B 1 130 ? 9.102 -10.664 4.094 1 94.38 130 TYR B O 1
ATOM 2332 N N . ASN B 1 131 ? 10.414 -9.305 2.928 1 94.12 131 ASN B N 1
ATOM 2333 C CA . ASN B 1 131 ? 11.625 -9.727 3.627 1 94.12 131 ASN B CA 1
ATOM 2334 C C . ASN B 1 131 ? 11.836 -8.93 4.914 1 94.12 131 ASN B C 1
ATOM 2336 O O . ASN B 1 131 ? 12.859 -9.078 5.578 1 94.12 131 ASN B O 1
ATOM 2340 N N . LYS B 1 132 ? 10.914 -8.031 5.23 1 93.56 132 LYS B N 1
ATOM 2341 C CA . LYS B 1 132 ? 10.977 -7.242 6.457 1 93.56 132 LYS B CA 1
ATOM 2342 C C . LYS B 1 132 ? 12.312 -6.523 6.582 1 93.56 132 LYS B C 1
ATOM 2344 O O . LYS B 1 132 ? 13.023 -6.688 7.578 1 93.56 132 LYS B O 1
ATOM 2349 N N . PHE B 1 133 ? 12.578 -5.676 5.609 1 96.5 133 PHE B N 1
ATOM 2350 C CA . PHE B 1 133 ? 13.82 -4.91 5.641 1 96.5 133 PHE B CA 1
ATOM 2351 C C . PHE B 1 133 ? 13.969 -4.164 6.961 1 96.5 133 PHE B C 1
ATOM 2353 O O . PHE B 1 133 ? 13.008 -3.562 7.449 1 96.5 133 PHE B O 1
ATOM 2360 N N . GLU B 1 134 ? 15.141 -4.18 7.504 1 94.5 134 GLU B N 1
ATOM 2361 C CA . GLU B 1 134 ? 15.359 -3.553 8.805 1 94.5 134 GLU B CA 1
ATOM 2362 C C . GLU B 1 134 ? 16.047 -2.201 8.648 1 94.5 134 GLU B C 1
ATOM 2364 O O . GLU B 1 134 ? 15.938 -1.34 9.523 1 94.5 134 GLU B O 1
ATOM 2369 N N . ASN B 1 135 ? 16.812 -2.119 7.605 1 95.25 135 ASN B N 1
ATOM 2370 C CA . ASN B 1 135 ? 17.578 -0.891 7.43 1 95.25 135 ASN B CA 1
ATOM 2371 C C . ASN B 1 135 ? 17.875 -0.621 5.957 1 95.25 135 ASN B C 1
ATOM 2373 O O . ASN B 1 135 ? 17.469 -1.386 5.086 1 95.25 135 ASN B O 1
ATOM 2377 N N . LEU B 1 136 ? 18.547 0.449 5.699 1 96.12 136 LEU B N 1
ATOM 2378 C CA . LEU B 1 136 ? 18.828 0.9 4.344 1 96.12 136 LEU B CA 1
ATOM 2379 C C . LEU B 1 136 ? 19.734 -0.082 3.621 1 96.12 136 LEU B C 1
ATOM 2381 O O . LEU B 1 136 ? 19.641 -0.25 2.404 1 96.12 136 LEU B O 1
ATOM 2385 N N . ASP B 1 137 ? 20.594 -0.756 4.328 1 96 137 ASP B N 1
ATOM 2386 C CA . ASP B 1 137 ? 21.531 -1.687 3.727 1 96 137 ASP B CA 1
ATOM 2387 C C . ASP B 1 137 ? 20.812 -2.869 3.082 1 96 137 ASP B C 1
ATOM 2389 O O . ASP B 1 137 ? 21.297 -3.439 2.102 1 96 137 ASP B O 1
ATOM 2393 N N . SER B 1 138 ? 19.688 -3.17 3.592 1 96.88 138 SER B N 1
ATOM 2394 C CA . SER B 1 138 ? 18.906 -4.254 3.018 1 96.88 138 SER B CA 1
ATOM 2395 C C . SER B 1 138 ? 18.5 -3.947 1.578 1 96.88 138 SER B C 1
ATOM 2397 O O . SER B 1 138 ? 18.438 -4.848 0.739 1 96.88 138 SER B O 1
ATOM 2399 N N . PHE B 1 139 ? 18.219 -2.688 1.309 1 97.38 139 PHE B N 1
ATOM 2400 C CA . PHE B 1 139 ? 17.906 -2.275 -0.055 1 97.38 139 PHE B CA 1
ATOM 2401 C C . PHE B 1 139 ? 19.109 -2.484 -0.971 1 97.38 139 PHE B C 1
ATOM 2403 O O . PHE B 1 139 ? 18.969 -3.023 -2.072 1 97.38 139 PHE B O 1
ATOM 2410 N N . ILE B 1 140 ? 20.188 -2.098 -0.461 1 95.56 140 ILE B N 1
ATOM 2411 C CA . ILE B 1 140 ? 21.406 -2.18 -1.262 1 95.56 140 ILE B CA 1
ATOM 2412 C C . ILE B 1 140 ? 21.734 -3.641 -1.565 1 95.56 140 ILE B C 1
ATOM 2414 O O . ILE B 1 140 ? 22.094 -3.98 -2.693 1 95.56 140 ILE B O 1
ATOM 2418 N N . GLU B 1 141 ? 21.594 -4.426 -0.603 1 96.12 141 GLU B N 1
ATOM 2419 C CA . GLU B 1 141 ? 21.891 -5.844 -0.767 1 96.12 141 GLU B CA 1
ATOM 2420 C C . GLU B 1 141 ? 21 -6.469 -1.847 1 96.12 141 GLU B C 1
ATOM 2422 O O . GLU B 1 141 ? 21.5 -7.191 -2.715 1 96.12 141 GLU B O 1
ATOM 2427 N N . ILE B 1 142 ? 19.781 -6.188 -1.813 1 95.31 142 ILE B N 1
ATOM 2428 C CA . ILE B 1 142 ? 18.844 -6.801 -2.76 1 95.31 142 ILE B CA 1
ATOM 2429 C C . ILE B 1 142 ? 19.109 -6.25 -4.16 1 95.31 142 ILE B C 1
ATOM 2431 O O . ILE B 1 142 ? 18.984 -6.977 -5.148 1 95.31 142 ILE B O 1
ATOM 2435 N N . ILE B 1 143 ? 19.422 -4.992 -4.25 1 95.69 143 ILE B N 1
ATOM 2436 C CA . ILE B 1 143 ? 19.688 -4.363 -5.539 1 95.69 143 ILE B CA 1
ATOM 2437 C C . ILE B 1 143 ? 20.938 -4.977 -6.156 1 95.69 143 ILE B C 1
ATOM 2439 O O . ILE B 1 143 ? 20.969 -5.27 -7.355 1 95.69 143 ILE B O 1
ATOM 2443 N N . ASN B 1 144 ? 21.906 -5.152 -5.297 1 94.69 144 ASN B N 1
ATOM 2444 C CA . ASN B 1 144 ? 23.141 -5.781 -5.77 1 94.69 144 ASN B CA 1
ATOM 2445 C C . ASN B 1 144 ? 22.891 -7.211 -6.242 1 94.69 144 ASN B C 1
ATOM 2447 O O . ASN B 1 144 ? 23.469 -7.648 -7.238 1 94.69 144 ASN B O 1
ATOM 2451 N N . LYS B 1 145 ? 22.062 -7.879 -5.547 1 93.56 145 LYS B N 1
ATOM 2452 C CA . LYS B 1 145 ? 21.719 -9.242 -5.926 1 93.56 145 LYS B CA 1
ATOM 2453 C C . LYS B 1 145 ? 21.047 -9.281 -7.297 1 93.56 145 LYS B C 1
ATOM 2455 O O . LYS B 1 145 ? 21.375 -10.125 -8.133 1 93.56 145 LYS B O 1
ATOM 2460 N N . ILE B 1 146 ? 20.141 -8.367 -7.59 1 92.75 146 ILE B N 1
ATOM 2461 C CA . ILE B 1 146 ? 19.422 -8.297 -8.859 1 92.75 146 ILE B CA 1
ATOM 2462 C C . ILE B 1 146 ? 20.391 -7.957 -9.984 1 92.75 146 ILE B C 1
ATOM 2464 O O . ILE B 1 146 ? 20.344 -8.57 -11.055 1 92.75 146 ILE B O 1
ATOM 2468 N N . LYS B 1 147 ? 21.219 -6.973 -9.68 1 90.75 147 LYS B N 1
ATOM 2469 C CA . LYS B 1 147 ? 22.172 -6.531 -10.695 1 90.75 147 LYS B CA 1
ATOM 2470 C C . LYS B 1 147 ? 23.156 -7.641 -11.039 1 90.75 147 LYS B C 1
ATOM 2472 O O . LYS B 1 147 ? 23.578 -7.773 -12.195 1 90.75 147 LYS B O 1
ATOM 2477 N N . LYS B 1 148 ? 23.484 -8.383 -10.055 1 89.06 148 LYS B N 1
ATOM 2478 C CA . LYS B 1 148 ? 24.391 -9.5 -10.281 1 89.06 148 LYS B CA 1
ATOM 2479 C C . LYS B 1 148 ? 23.734 -10.594 -11.102 1 89.06 148 LYS B C 1
ATOM 2481 O O . LYS B 1 148 ? 24.359 -11.211 -11.961 1 89.06 148 LYS B O 1
ATOM 2486 N N . ASP B 1 149 ? 22.484 -10.852 -10.797 1 82.94 149 ASP B N 1
ATOM 2487 C CA . ASP B 1 149 ? 21.75 -11.906 -11.492 1 82.94 149 ASP B CA 1
ATOM 2488 C C . ASP B 1 149 ? 21.453 -11.5 -12.938 1 82.94 149 ASP B C 1
ATOM 2490 O O . ASP B 1 149 ? 21.328 -12.359 -13.812 1 82.94 149 ASP B O 1
ATOM 2494 N N . LYS B 1 150 ? 21.25 -10.281 -13.305 1 77.25 150 LYS B N 1
ATOM 2495 C CA . LYS B 1 150 ? 21 -9.805 -14.664 1 77.25 150 LYS B CA 1
ATOM 2496 C C . LYS B 1 150 ? 22.281 -9.734 -15.469 1 77.25 150 LYS B C 1
ATOM 2498 O O . LYS B 1 150 ? 22.266 -9.773 -16.703 1 77.25 150 LYS B O 1
ATOM 2503 N N . GLY B 1 151 ? 23.406 -9.5 -14.859 1 63.25 151 GLY B N 1
ATOM 2504 C CA . GLY B 1 151 ? 24.672 -9.523 -15.555 1 63.25 151 GLY B CA 1
ATOM 2505 C C . GLY B 1 151 ? 25.281 -10.914 -15.664 1 63.25 151 GLY B C 1
ATOM 2506 O O . GLY B 1 151 ? 25.781 -11.297 -16.719 1 63.25 151 GLY B O 1
#

Nearest PDB structures (foldseek):
  7p3f-assembly1_C  TM=6.754E-01  e=3.068E-14  Streptomyces coelicolor A3(2)
  7p3q-assembly1_A  TM=6.826E-01  e=1.239E-13  Streptomyces coelicolor A3(2)
  5olk-assembly1_D  TM=6.765E-01  e=6.165E-04  Leeuwenhoekiella blandensis MED217
  5im3-assembly1_B-2  TM=6.503E-01  e=5.460E-04  Pseudomonas aeruginosa PAO1
  3hdm-assembly1_A  TM=6.214E-01  e=6.630E+00  Homo sapiens

pLDDT: mean 87.46, std 10.15, range [53.66, 98.31]